Protein AF-A7IQ63-F1 (afdb_monomer)

InterPro domains:
  IPR017042 Uncharacterised conserved protein UCP036055 [PF27770] (1-136)

Solvent-accessible surface area (backbone atoms only — not comparable to full-atom values): 14142 Å² total; per-residue (Å²): 85,46,37,44,59,41,63,67,68,52,55,69,58,18,32,34,35,38,25,71,81,72,78,85,57,62,80,89,40,55,71,58,34,54,57,47,51,76,52,36,51,54,20,32,30,29,32,53,39,67,59,44,82,49,101,91,51,74,45,73,30,32,39,30,24,43,55,51,71,46,62,59,97,90,41,76,77,44,76,45,71,49,76,42,47,35,83,46,91,42,41,34,43,79,76,43,70,66,64,89,70,37,26,38,32,34,38,75,64,84,89,29,48,34,56,79,44,80,35,76,36,68,67,59,46,50,60,53,36,76,79,37,82,86,55,46,83,39,73,64,75,72,65,86,78,75,94,76,79,93,65,74,85,66,78,73,73,76,75,77,74,83,76,82,75,82,85,81,86,79,87,85,90,84,88,81,87,81,88,83,90,84,89,88,83,90,83,91,82,85,88,87,88,85,84,83,83,78,91,76,88,80,82,83,83,82,85,77,87,81,83,85,86,85,90,132

Structure (mmCIF, N/CA/C/O backbone):
data_AF-A7IQ63-F1
#
_entry.id   AF-A7IQ63-F1
#
loop_
_atom_site.group_PDB
_atom_site.id
_atom_site.type_symbol
_atom_site.label_atom_id
_atom_site.label_alt_id
_atom_site.label_comp_id
_atom_site.label_asym_id
_atom_site.label_entity_id
_atom_site.label_seq_id
_atom_site.pdbx_PDB_ins_code
_atom_site.Cartn_x
_atom_site.Cartn_y
_atom_site.Cartn_z
_atom_site.occupancy
_atom_site.B_iso_or_equiv
_atom_site.auth_seq_id
_atom_site.auth_comp_id
_atom_site.auth_asym_id
_atom_site.auth_atom_id
_atom_site.pdbx_PDB_model_num
ATOM 1 N N . MET A 1 1 ? -11.693 -9.182 2.628 1.00 89.50 1 MET A N 1
ATOM 2 C CA . MET A 1 1 ? -10.564 -10.141 2.630 1.00 89.50 1 MET A CA 1
ATOM 3 C C . MET A 1 1 ? -9.607 -9.738 3.747 1.00 89.50 1 MET A C 1
ATOM 5 O O . MET A 1 1 ? -9.737 -8.615 4.224 1.00 89.50 1 MET A O 1
ATOM 9 N N . SER A 1 2 ? -8.712 -10.619 4.198 1.00 93.12 2 SER A N 1
ATOM 10 C CA . SER A 1 2 ? -7.690 -10.278 5.204 1.00 93.12 2 SER A CA 1
ATOM 11 C C . SER A 1 2 ? -6.437 -9.687 4.545 1.00 93.12 2 SER A C 1
ATOM 13 O O . SER A 1 2 ? -6.297 -9.733 3.319 1.00 93.12 2 SER A O 1
ATOM 15 N N . ALA A 1 3 ? -5.519 -9.144 5.350 1.00 92.56 3 ALA A N 1
ATOM 16 C CA . ALA A 1 3 ? -4.221 -8.670 4.866 1.00 92.56 3 ALA A CA 1
ATOM 17 C C . ALA A 1 3 ? -3.364 -9.808 4.283 1.00 92.56 3 ALA A C 1
ATOM 19 O O . ALA A 1 3 ? -2.672 -9.592 3.294 1.00 92.56 3 ALA A O 1
ATOM 20 N N . ASN A 1 4 ? -3.459 -11.027 4.827 1.00 93.44 4 ASN A N 1
ATOM 21 C CA . ASN A 1 4 ? -2.748 -12.190 4.286 1.00 93.44 4 ASN A CA 1
ATOM 22 C C . ASN A 1 4 ? -3.137 -12.484 2.828 1.00 93.44 4 ASN A C 1
ATOM 24 O O . ASN A 1 4 ? -2.278 -12.648 1.974 1.00 93.44 4 ASN A O 1
ATOM 28 N N . THR A 1 5 ? -4.436 -12.438 2.506 1.00 92.94 5 THR A N 1
ATOM 29 C CA . THR A 1 5 ? -4.913 -12.622 1.122 1.00 92.94 5 THR A CA 1
ATOM 30 C C . THR A 1 5 ? -4.351 -11.565 0.168 1.00 92.94 5 THR A C 1
ATOM 32 O O . THR A 1 5 ? -4.125 -11.846 -1.005 1.00 92.94 5 THR A O 1
ATOM 35 N N . ILE A 1 6 ? -4.153 -10.334 0.650 1.00 93.94 6 ILE A N 1
ATOM 36 C CA . ILE A 1 6 ? -3.520 -9.277 -0.140 1.00 93.94 6 ILE A CA 1
ATOM 37 C C . ILE A 1 6 ? -2.045 -9.595 -0.373 1.00 93.94 6 ILE A C 1
ATOM 39 O O . ILE A 1 6 ? -1.600 -9.512 -1.512 1.00 93.94 6 ILE A O 1
ATOM 43 N N . TYR A 1 7 ? -1.321 -9.972 0.679 1.00 92.19 7 TYR A N 1
ATOM 44 C CA . TYR A 1 7 ? 0.096 -10.314 0.599 1.00 92.19 7 TYR A CA 1
ATOM 45 C C . TYR A 1 7 ? 0.365 -11.434 -0.424 1.00 92.19 7 TYR A C 1
ATOM 47 O O . TYR A 1 7 ? 1.272 -11.301 -1.242 1.00 92.19 7 TYR A O 1
ATOM 55 N N . ASP A 1 8 ? -0.473 -12.476 -0.439 1.00 91.31 8 ASP A N 1
ATOM 56 C CA . ASP A 1 8 ? -0.284 -13.655 -1.297 1.00 91.31 8 ASP A CA 1
ATOM 57 C C . ASP A 1 8 ? -0.724 -13.451 -2.761 1.00 91.31 8 ASP A C 1
ATOM 59 O O . ASP A 1 8 ? -0.222 -14.123 -3.663 1.00 91.31 8 ASP A O 1
ATOM 63 N N . HIS A 1 9 ? -1.716 -12.586 -3.019 1.00 90.81 9 HIS A N 1
ATOM 64 C CA . HIS A 1 9 ? -2.425 -12.576 -4.311 1.00 90.81 9 HIS A CA 1
ATOM 65 C C . HIS A 1 9 ? -2.584 -11.207 -4.976 1.00 90.81 9 HIS A C 1
ATOM 67 O O . HIS A 1 9 ? -3.018 -11.146 -6.132 1.00 90.81 9 HIS A O 1
ATOM 73 N N . ALA A 1 10 ? -2.328 -10.100 -4.276 1.00 92.06 10 ALA A N 1
ATOM 74 C CA . ALA A 1 10 ? -2.418 -8.780 -4.887 1.00 92.06 10 ALA A CA 1
ATOM 75 C C . ALA A 1 10 ? -1.072 -8.414 -5.533 1.00 92.06 10 ALA A C 1
ATOM 77 O O . ALA A 1 10 ? -0.058 -8.399 -4.835 1.00 92.06 10 ALA A O 1
ATOM 78 N N . PRO A 1 11 ? -1.039 -8.066 -6.833 1.00 91.69 11 PRO A N 1
ATOM 79 C CA . PRO A 1 11 ? 0.182 -7.543 -7.427 1.00 91.69 11 PRO A CA 1
ATOM 80 C C . PRO A 1 11 ? 0.534 -6.202 -6.776 1.00 91.69 11 PRO A C 1
ATOM 82 O O . PRO A 1 11 ? -0.365 -5.420 -6.423 1.00 91.69 11 PRO A O 1
ATOM 85 N N . LEU A 1 12 ? 1.833 -5.912 -6.655 1.00 91.75 12 LEU A N 1
ATOM 86 C CA . LEU A 1 12 ? 2.304 -4.566 -6.319 1.00 91.75 12 LEU A CA 1
ATOM 87 C C . LEU A 1 12 ? 1.639 -3.549 -7.262 1.00 91.75 12 LEU A C 1
ATOM 89 O O . LEU A 1 12 ? 1.227 -3.879 -8.363 1.00 91.75 12 LEU A O 1
ATOM 93 N N . GLY A 1 13 ? 1.439 -2.318 -6.823 1.00 92.88 13 GLY A N 1
ATOM 94 C CA . GLY A 1 13 ? 0.727 -1.283 -7.574 1.00 92.88 13 GLY A CA 1
ATOM 95 C C . GLY A 1 13 ? -0.801 -1.384 -7.528 1.00 92.88 13 GLY A C 1
ATOM 96 O O . GLY A 1 13 ? -1.470 -0.459 -7.989 1.00 92.88 13 GLY A O 1
ATOM 97 N N . SER A 1 14 ? -1.376 -2.443 -6.948 1.00 94.94 14 SER A N 1
ATOM 98 C CA . SER A 1 14 ? -2.829 -2.539 -6.743 1.00 94.94 14 SER A CA 1
ATOM 99 C C . SER A 1 14 ? -3.344 -1.444 -5.812 1.00 94.94 14 SER A C 1
ATOM 101 O O . SER A 1 14 ? -2.737 -1.166 -4.781 1.00 94.94 14 SER A O 1
ATOM 103 N N . LEU A 1 15 ? -4.500 -0.859 -6.123 1.00 96.00 15 LEU A N 1
ATOM 104 C CA . LEU A 1 15 ? -5.193 0.059 -5.222 1.00 96.00 15 LEU A CA 1
ATOM 105 C C . LEU A 1 15 ? -6.014 -0.741 -4.210 1.00 96.00 15 LEU A C 1
ATOM 107 O O . LEU A 1 15 ? -6.884 -1.528 -4.589 1.00 96.00 15 LEU A O 1
ATOM 111 N N . ILE A 1 16 ? -5.759 -0.536 -2.922 1.00 97.00 16 ILE A N 1
ATOM 112 C CA . ILE A 1 16 ? -6.335 -1.330 -1.837 1.00 97.00 16 ILE A CA 1
ATOM 113 C C . ILE A 1 16 ? -7.054 -0.421 -0.855 1.00 97.00 16 ILE A C 1
ATOM 115 O O . ILE A 1 16 ? -6.475 0.512 -0.306 1.00 97.00 16 ILE A O 1
ATOM 119 N N . ARG A 1 17 ? -8.319 -0.739 -0.584 1.00 97.12 17 ARG A N 1
ATOM 120 C CA . ARG A 1 17 ? -9.087 -0.157 0.515 1.00 97.12 17 ARG A CA 1
ATOM 121 C C . ARG A 1 17 ? -8.955 -1.020 1.754 1.00 97.12 17 ARG A C 1
ATOM 123 O O . ARG A 1 17 ? -9.154 -2.231 1.660 1.00 97.12 17 ARG A O 1
ATOM 130 N N . TYR A 1 18 ? -8.729 -0.394 2.900 1.00 96.69 18 TYR A N 1
ATOM 131 C CA . TYR A 1 18 ? -8.776 -1.035 4.210 1.00 96.69 18 TYR A CA 1
ATOM 132 C C . TYR A 1 18 ? -9.815 -0.345 5.100 1.00 96.69 18 TYR A C 1
ATOM 134 O O . TYR A 1 18 ? -10.054 0.859 4.977 1.00 96.69 18 TYR A O 1
ATOM 142 N N . SER A 1 19 ? -10.485 -1.113 5.954 1.00 95.88 19 SER A N 1
ATOM 143 C CA . SER A 1 19 ? -11.536 -0.610 6.841 1.00 95.88 19 SER A CA 1
ATOM 144 C C . SER A 1 19 ? -11.714 -1.518 8.052 1.00 95.88 19 SER A C 1
ATOM 146 O O . SER A 1 19 ? -11.564 -2.733 7.942 1.00 95.88 19 SER A O 1
ATOM 148 N N . ASP A 1 20 ? -12.086 -0.941 9.191 1.00 94.12 20 ASP A N 1
ATOM 149 C CA . ASP A 1 20 ? -12.529 -1.685 10.378 1.00 94.12 20 ASP A CA 1
ATOM 150 C C . ASP A 1 20 ? -14.046 -1.956 10.389 1.00 94.12 20 ASP A C 1
ATOM 152 O O . ASP A 1 20 ? -14.585 -2.455 11.373 1.00 94.12 20 ASP A O 1
ATOM 156 N N . GLY A 1 21 ? -14.750 -1.628 9.299 1.00 93.31 21 GLY A N 1
ATOM 157 C CA . GLY A 1 21 ? -16.191 -1.832 9.144 1.00 93.31 21 GLY A CA 1
ATOM 158 C C . GLY A 1 21 ? -17.062 -0.806 9.872 1.00 93.31 21 GLY A C 1
ATOM 159 O O . GLY A 1 21 ? -18.285 -0.840 9.732 1.00 93.31 21 GLY A O 1
ATOM 160 N N . THR A 1 22 ? -16.470 0.127 10.622 1.00 94.31 22 THR A N 1
ATOM 161 C CA . THR A 1 22 ? -17.235 1.144 11.347 1.00 94.31 22 THR A CA 1
ATOM 162 C C . THR A 1 22 ? -17.687 2.275 10.409 1.00 94.31 22 THR A C 1
ATOM 164 O O . THR A 1 22 ? -16.952 2.656 9.491 1.00 94.31 22 THR A O 1
ATOM 167 N N . PRO A 1 23 ? -18.894 2.846 10.590 1.00 94.75 23 PRO A N 1
ATOM 168 C CA . PRO A 1 23 ? -19.357 3.959 9.765 1.00 94.75 23 PRO A CA 1
ATOM 169 C C . PRO A 1 23 ? -18.581 5.245 10.074 1.00 94.75 23 PRO A C 1
ATOM 171 O O . PRO A 1 23 ? -18.219 5.503 11.225 1.00 94.75 23 PRO A O 1
ATOM 174 N N . LYS A 1 24 ? -18.378 6.091 9.052 1.00 95.81 24 LYS A N 1
ATOM 175 C CA . LYS A 1 24 ? -17.683 7.376 9.216 1.00 95.81 24 LYS A CA 1
ATOM 176 C C . LYS A 1 24 ? -18.424 8.257 10.241 1.00 95.81 24 LYS A C 1
ATOM 178 O O . LYS A 1 24 ? -19.611 8.534 10.048 1.00 95.81 24 LYS A O 1
ATOM 183 N N . PRO A 1 25 ? -17.754 8.733 11.309 1.00 95.88 25 PRO A N 1
ATOM 184 C CA . PRO A 1 25 ? -18.370 9.622 12.286 1.00 95.88 25 PRO A CA 1
ATOM 185 C C . PRO A 1 25 ? -18.809 10.956 11.659 1.00 95.88 25 PRO A C 1
ATOM 187 O O . PRO A 1 25 ? -18.180 11.420 10.705 1.00 95.88 25 PRO A O 1
ATOM 190 N N . PRO A 1 26 ? -19.830 11.634 12.219 1.00 96.44 26 PRO A N 1
ATOM 191 C CA . PRO A 1 26 ? -20.209 12.972 11.777 1.00 96.44 26 PRO A CA 1
ATOM 192 C C . PRO A 1 26 ? -19.040 13.964 11.843 1.00 96.44 26 PRO A C 1
ATOM 194 O O . PRO A 1 26 ? -18.299 13.989 12.829 1.00 96.44 26 PRO A O 1
ATOM 197 N N . SER A 1 27 ? -18.934 14.834 10.834 1.00 94.38 27 SER A N 1
ATOM 198 C CA . SER A 1 27 ? -17.811 15.768 10.631 1.00 94.38 27 SER A CA 1
ATOM 199 C C . SER A 1 27 ? -17.521 16.688 11.822 1.00 94.38 27 SER A C 1
ATOM 201 O O . SER A 1 27 ? -16.369 17.044 12.056 1.00 94.38 27 SER A O 1
ATOM 203 N N . ARG A 1 28 ? -18.537 17.014 12.634 1.00 96.00 28 ARG A N 1
ATOM 204 C CA . ARG A 1 28 ? -18.386 17.830 13.854 1.00 96.00 28 ARG A CA 1
ATOM 205 C C . ARG A 1 28 ? -17.476 17.207 14.921 1.00 96.00 28 ARG A C 1
ATOM 207 O O . ARG A 1 28 ? -16.984 17.915 15.792 1.00 96.00 28 ARG A O 1
ATOM 214 N N . PHE A 1 29 ? -17.247 15.893 14.885 1.00 95.25 29 PHE A N 1
ATOM 215 C CA . PHE A 1 29 ? -16.400 15.194 15.851 1.00 95.25 29 PHE A CA 1
ATOM 216 C C . PHE A 1 29 ? -14.997 14.951 15.289 1.00 95.25 29 PHE A C 1
ATOM 218 O O . PHE A 1 29 ? -14.594 13.804 15.106 1.00 95.25 29 PHE A O 1
ATOM 225 N N . SER A 1 30 ? -14.236 16.023 15.054 1.00 95.31 30 SER A N 1
ATOM 226 C CA . SER A 1 30 ? -12.904 15.987 14.421 1.00 95.31 30 SER A CA 1
ATOM 227 C C . SER A 1 30 ? -11.965 14.913 14.986 1.00 95.31 30 SER A C 1
ATOM 229 O O . SER A 1 30 ? -11.364 14.160 14.228 1.00 95.31 30 SER A O 1
ATOM 231 N N . LYS A 1 31 ? -11.902 14.752 16.316 1.00 96.38 31 LYS A N 1
ATOM 232 C CA . LYS A 1 31 ? -11.095 13.700 16.967 1.00 96.38 31 LYS A CA 1
ATOM 233 C C . LYS A 1 31 ? -11.549 12.282 16.600 1.00 96.38 31 LYS A C 1
ATOM 235 O O . LYS A 1 31 ? -10.710 11.419 16.356 1.00 96.38 31 LYS A O 1
ATOM 240 N N . LYS A 1 32 ? -12.864 12.038 16.556 1.00 96.00 32 LYS A N 1
ATOM 241 C CA . LYS A 1 32 ? -13.428 10.732 16.171 1.00 96.00 32 LYS A CA 1
ATOM 242 C C . LYS A 1 32 ? -13.214 10.467 14.686 1.00 96.00 32 LYS A C 1
ATOM 244 O O . LYS A 1 32 ? -12.843 9.357 14.328 1.00 96.00 32 LYS A O 1
ATOM 249 N N . VAL A 1 33 ? -13.403 11.484 13.846 1.00 96.38 33 VAL A N 1
ATOM 250 C CA . VAL A 1 33 ? -13.144 11.401 12.404 1.00 96.38 33 VAL A CA 1
ATOM 251 C C . VAL A 1 33 ? -11.675 11.066 12.147 1.00 96.38 33 VAL A C 1
ATOM 253 O O . VAL A 1 33 ? -11.400 10.086 11.470 1.00 96.38 33 VAL A O 1
ATOM 256 N N . ALA A 1 34 ? -10.736 11.774 12.776 1.00 93.94 34 ALA A N 1
ATOM 257 C CA . ALA A 1 34 ? -9.308 11.498 12.622 1.00 93.94 34 ALA A CA 1
ATOM 258 C C . ALA A 1 34 ? -8.916 10.093 13.117 1.00 93.94 34 ALA A C 1
ATOM 260 O O . ALA A 1 34 ? -8.068 9.434 12.520 1.00 93.94 34 ALA A O 1
ATOM 261 N N . ALA A 1 35 ? -9.522 9.605 14.205 1.00 94.31 35 ALA A N 1
ATOM 262 C CA . ALA A 1 35 ? -9.311 8.230 14.662 1.00 94.31 35 ALA A CA 1
ATOM 263 C C . ALA A 1 35 ? -9.849 7.200 13.655 1.00 94.31 35 ALA A C 1
ATOM 265 O O . ALA A 1 35 ? -9.182 6.203 13.390 1.00 94.31 35 ALA A O 1
ATOM 266 N N . TRP A 1 36 ? -11.014 7.472 13.064 1.00 95.50 36 TRP A N 1
ATOM 267 C CA . TRP A 1 36 ? -11.622 6.630 12.038 1.00 95.50 36 TRP A CA 1
ATOM 268 C C . TRP A 1 36 ? -10.774 6.583 10.760 1.00 95.50 36 TRP A C 1
ATOM 270 O O . TRP A 1 36 ? -10.492 5.494 10.268 1.00 95.50 36 TRP A O 1
ATOM 280 N N . GLU A 1 37 ? -10.283 7.727 10.271 1.00 93.56 37 GLU A N 1
ATOM 281 C CA . GLU A 1 37 ? -9.453 7.828 9.054 1.00 93.56 37 GLU A CA 1
ATOM 282 C C . GLU A 1 37 ? -8.113 7.083 9.190 1.00 93.56 37 GLU A C 1
ATOM 284 O O . GLU A 1 37 ? -7.580 6.558 8.217 1.00 93.56 37 GLU A O 1
ATOM 289 N N . ARG A 1 38 ? -7.589 6.915 10.412 1.00 92.19 38 ARG A N 1
ATOM 290 C CA . ARG A 1 38 ? -6.390 6.085 10.648 1.00 92.19 38 ARG A CA 1
ATOM 291 C C . ARG A 1 38 ? -6.619 4.588 10.423 1.00 92.19 38 ARG A C 1
ATOM 293 O O . ARG A 1 38 ? -5.652 3.867 10.186 1.00 92.19 38 ARG A O 1
ATOM 300 N N . ARG A 1 39 ? -7.856 4.107 10.549 1.00 94.06 39 ARG A N 1
ATOM 301 C CA . ARG A 1 39 ? -8.224 2.689 10.372 1.00 94.06 39 ARG A CA 1
ATOM 302 C C . ARG A 1 39 ? -9.046 2.437 9.109 1.00 94.06 39 ARG A C 1
ATOM 304 O O . ARG A 1 39 ? -9.304 1.286 8.772 1.00 94.06 39 ARG A O 1
ATOM 311 N N . ASN A 1 40 ? -9.425 3.500 8.405 1.00 95.94 40 ASN A N 1
ATOM 312 C CA . ASN A 1 40 ? -10.260 3.453 7.218 1.00 95.94 40 ASN A CA 1
ATOM 313 C C . ASN A 1 40 ? -9.666 4.358 6.148 1.00 95.94 40 ASN A C 1
ATOM 315 O O . ASN A 1 40 ? -9.681 5.579 6.279 1.00 95.94 40 ASN A O 1
ATOM 319 N N . GLY A 1 41 ? -9.176 3.753 5.074 1.00 95.19 41 GLY A N 1
ATOM 320 C CA . GLY A 1 41 ? -8.512 4.491 4.015 1.00 95.19 41 GLY A CA 1
ATOM 321 C C . GLY A 1 41 ? -8.292 3.654 2.771 1.00 95.19 41 GLY A C 1
ATOM 322 O O . GLY A 1 41 ? -8.836 2.559 2.602 1.00 95.19 41 GLY A O 1
ATOM 323 N N . THR A 1 42 ? -7.545 4.220 1.838 1.00 96.75 42 THR A N 1
ATOM 324 C CA . THR A 1 42 ? -7.187 3.582 0.577 1.00 96.75 42 THR A CA 1
ATOM 325 C C . THR A 1 42 ? -5.754 3.953 0.255 1.00 96.75 42 THR A C 1
ATOM 327 O O . THR A 1 42 ? -5.361 5.096 0.456 1.00 96.75 42 THR A O 1
ATOM 330 N N . GLY A 1 43 ? -4.987 2.991 -0.237 1.00 96.38 43 GLY A N 1
ATOM 331 C CA . GLY A 1 43 ? -3.620 3.227 -0.662 1.00 96.38 43 GLY A CA 1
ATOM 332 C C . GLY A 1 43 ? -3.179 2.227 -1.713 1.00 96.38 43 GLY A C 1
ATOM 333 O O . GLY A 1 43 ? -3.768 1.154 -1.872 1.00 96.38 43 GLY A O 1
ATOM 334 N N . ARG A 1 44 ? -2.153 2.599 -2.467 1.00 96.25 44 ARG A N 1
ATOM 335 C CA . ARG A 1 44 ? -1.545 1.746 -3.479 1.00 96.25 44 ARG A CA 1
ATOM 336 C C . ARG A 1 44 ? -0.542 0.813 -2.809 1.00 96.25 44 ARG A C 1
ATOM 338 O O . ARG A 1 44 ? 0.294 1.261 -2.033 1.00 96.25 44 ARG A O 1
ATOM 345 N N . LEU A 1 45 ? -0.639 -0.485 -3.074 1.00 95.81 45 LEU A N 1
ATOM 346 C CA . LEU A 1 45 ? 0.293 -1.474 -2.549 1.00 95.81 45 LEU A CA 1
ATOM 347 C C . LEU A 1 45 ? 1.670 -1.218 -3.144 1.00 95.81 45 LEU A C 1
ATOM 349 O O . LEU A 1 45 ? 1.839 -1.315 -4.353 1.00 95.81 45 LEU A O 1
ATOM 353 N N . VAL A 1 46 ? 2.646 -0.887 -2.315 1.00 94.94 46 VAL A N 1
ATOM 354 C CA . VAL A 1 46 ? 3.986 -0.527 -2.792 1.00 94.94 46 VAL A CA 1
ATOM 355 C C . VAL A 1 46 ? 5.057 -1.452 -2.259 1.00 94.94 46 VAL A C 1
ATOM 357 O O . VAL A 1 46 ? 6.114 -1.544 -2.862 1.00 94.94 46 VAL A O 1
ATOM 360 N N . LYS A 1 47 ? 4.805 -2.192 -1.181 1.00 93.25 47 LYS A N 1
ATOM 361 C CA . LYS A 1 47 ? 5.825 -3.064 -0.605 1.00 93.25 47 LYS A CA 1
ATOM 362 C C . LYS A 1 47 ? 5.208 -4.262 0.092 1.00 93.25 47 LYS A C 1
ATOM 364 O O . LYS A 1 47 ? 4.202 -4.119 0.786 1.00 93.25 47 LYS A O 1
ATOM 369 N N . ASN A 1 48 ? 5.872 -5.402 -0.059 1.00 91.75 48 ASN A N 1
ATOM 370 C CA . ASN A 1 48 ? 5.626 -6.621 0.700 1.00 91.75 48 ASN A CA 1
ATOM 371 C C . ASN A 1 48 ? 6.918 -6.978 1.447 1.00 91.75 48 ASN A C 1
ATOM 373 O O . ASN A 1 48 ? 7.961 -7.181 0.826 1.00 91.75 48 ASN A O 1
ATOM 377 N N . ASP A 1 49 ? 6.859 -7.038 2.774 1.00 90.12 49 ASP A N 1
ATOM 378 C CA . ASP A 1 49 ? 7.959 -7.505 3.618 1.00 90.12 49 ASP A CA 1
ATOM 379 C C . ASP A 1 49 ? 7.661 -8.947 4.069 1.00 90.12 49 ASP A C 1
ATOM 381 O O . ASP A 1 49 ? 6.581 -9.197 4.623 1.00 90.12 49 ASP A O 1
ATOM 385 N N . PRO A 1 50 ? 8.583 -9.903 3.855 1.00 89.56 50 PRO A N 1
ATOM 386 C CA . PRO A 1 50 ? 8.413 -11.268 4.335 1.00 89.56 50 PRO A CA 1
ATOM 387 C C . PRO A 1 50 ? 8.442 -11.343 5.868 1.00 89.56 50 PRO A C 1
ATOM 389 O O . PRO A 1 50 ? 8.948 -10.424 6.525 1.00 89.56 50 PRO A O 1
ATOM 392 N N . PRO A 1 51 ? 7.921 -12.437 6.458 1.00 89.81 51 PRO A N 1
ATOM 393 C CA . PRO A 1 51 ? 8.084 -12.690 7.881 1.00 89.81 51 PRO A CA 1
ATOM 394 C C . PRO A 1 51 ? 9.569 -12.697 8.238 1.00 89.81 51 PRO A C 1
ATOM 396 O O . PRO A 1 51 ? 10.388 -13.264 7.514 1.00 89.81 51 PRO A O 1
ATOM 399 N N . ARG A 1 52 ? 9.918 -12.070 9.360 1.00 86.62 52 ARG A N 1
ATOM 400 C CA . ARG A 1 52 ? 11.300 -12.020 9.840 1.00 86.62 52 ARG A CA 1
ATOM 401 C C . ARG A 1 52 ? 11.416 -12.847 11.096 1.00 86.62 52 ARG A C 1
ATOM 403 O O . ARG A 1 52 ? 10.816 -12.507 12.109 1.00 86.62 52 ARG A O 1
ATOM 410 N N . GLU A 1 53 ? 12.242 -13.875 11.041 1.00 85.50 53 GLU A N 1
ATOM 411 C CA . GLU A 1 53 ? 12.602 -14.667 12.207 1.00 85.50 53 GLU A CA 1
ATOM 412 C C . GLU A 1 53 ? 13.996 -14.250 12.684 1.00 85.50 53 GLU A C 1
ATOM 414 O O . GLU A 1 53 ? 14.961 -14.240 11.917 1.00 85.50 53 GLU A O 1
ATOM 419 N N . ARG A 1 54 ? 14.098 -13.831 13.946 1.00 81.69 54 ARG A N 1
ATOM 420 C CA . ARG A 1 54 ? 15.364 -13.601 14.647 1.00 81.69 54 ARG A CA 1
ATOM 421 C C . ARG A 1 54 ? 15.362 -14.390 15.946 1.00 81.69 54 ARG A C 1
ATOM 423 O O . ARG A 1 54 ? 14.309 -14.636 16.523 1.00 81.69 54 ARG A O 1
ATOM 430 N N . GLU A 1 55 ? 16.558 -14.691 16.437 1.00 84.19 55 GLU A N 1
ATOM 431 C CA . GLU A 1 55 ? 16.783 -15.466 17.664 1.00 84.19 55 GLU A CA 1
ATOM 432 C C . GLU A 1 55 ? 16.000 -14.934 18.880 1.00 84.19 55 GLU A C 1
ATOM 434 O O . GLU A 1 55 ? 15.535 -15.710 19.706 1.00 84.19 55 GLU A O 1
ATOM 439 N N . SER A 1 56 ? 15.791 -13.616 18.965 1.00 86.56 56 SER A N 1
ATOM 440 C CA . SER A 1 56 ? 15.074 -12.964 20.067 1.00 86.56 56 SER A CA 1
ATOM 441 C C . SER A 1 56 ? 13.630 -12.546 19.760 1.00 86.56 56 SER A C 1
ATOM 443 O O . SER A 1 56 ? 12.918 -12.147 20.682 1.00 86.56 56 SER A O 1
ATOM 445 N N . TRP A 1 57 ? 13.182 -12.583 18.498 1.00 85.19 57 TRP A N 1
ATOM 446 C CA . TRP A 1 57 ? 11.845 -12.118 18.102 1.00 85.19 57 TRP A CA 1
ATOM 447 C C . TRP A 1 57 ? 11.456 -12.573 16.688 1.00 85.19 57 TRP A C 1
ATOM 449 O O . TRP A 1 57 ? 12.269 -12.518 15.764 1.00 85.19 57 TRP A O 1
ATOM 459 N N . SER A 1 58 ? 10.177 -12.913 16.499 1.00 86.06 58 SER A N 1
ATOM 460 C CA . SER A 1 58 ? 9.575 -13.170 15.186 1.00 86.06 58 SER A CA 1
ATOM 461 C C . SER A 1 58 ? 8.563 -12.080 14.830 1.00 86.06 58 SER A C 1
ATOM 463 O O . SER A 1 58 ? 7.668 -11.767 15.614 1.00 86.06 58 SER A O 1
ATOM 465 N N . ALA A 1 59 ? 8.705 -11.494 13.641 1.00 88.94 59 ALA A N 1
ATOM 466 C CA . ALA A 1 59 ? 7.766 -10.535 13.078 1.00 88.94 59 ALA A CA 1
ATOM 467 C C . ALA A 1 59 ? 6.966 -11.187 11.935 1.00 88.94 59 ALA A C 1
ATOM 469 O O . ALA A 1 59 ? 7.571 -11.792 11.044 1.00 88.94 59 ALA A O 1
ATOM 470 N N . PRO A 1 60 ? 5.628 -11.037 11.910 1.00 91.81 60 PRO A N 1
ATOM 471 C CA . PRO A 1 60 ? 4.814 -11.514 10.797 1.00 91.81 60 PRO A CA 1
ATOM 472 C C . PRO A 1 60 ? 5.128 -10.737 9.510 1.00 91.81 60 PRO A C 1
ATOM 474 O O . PRO A 1 60 ? 5.701 -9.646 9.557 1.00 91.81 60 PRO A O 1
ATOM 477 N N . ALA A 1 61 ? 4.712 -11.278 8.362 1.00 92.50 61 ALA A N 1
ATOM 478 C CA . ALA A 1 61 ? 4.757 -10.549 7.096 1.00 92.50 61 ALA A CA 1
ATOM 479 C C . ALA A 1 61 ? 3.970 -9.235 7.187 1.00 92.50 61 ALA A C 1
ATOM 481 O O . ALA A 1 61 ? 2.968 -9.132 7.909 1.00 92.50 61 ALA A O 1
ATOM 482 N N . THR A 1 62 ? 4.391 -8.235 6.419 1.00 94.62 62 THR A N 1
ATOM 483 C CA . THR A 1 62 ? 3.694 -6.949 6.364 1.00 94.62 62 THR A CA 1
ATOM 484 C C . THR A 1 62 ? 3.529 -6.452 4.939 1.00 94.62 62 THR A C 1
ATOM 486 O O . THR A 1 62 ? 4.383 -6.673 4.087 1.00 94.62 62 THR A O 1
ATOM 489 N N . ILE A 1 63 ? 2.441 -5.727 4.702 1.00 94.81 63 ILE A N 1
ATOM 490 C CA . ILE A 1 63 ? 2.198 -4.981 3.468 1.00 94.81 63 ILE A CA 1
ATOM 491 C C . ILE A 1 63 ? 2.307 -3.489 3.767 1.00 94.81 63 ILE A C 1
ATOM 493 O O . ILE A 1 63 ? 1.858 -3.043 4.825 1.00 94.81 63 ILE A O 1
ATOM 497 N N . THR A 1 64 ? 2.854 -2.702 2.847 1.00 96.19 64 THR A N 1
ATOM 498 C CA . THR A 1 64 ? 2.861 -1.237 2.947 1.00 96.19 64 THR A CA 1
ATOM 499 C C . THR A 1 64 ? 2.058 -0.625 1.813 1.00 96.19 64 THR A C 1
ATOM 501 O O . THR A 1 64 ? 2.254 -0.942 0.636 1.00 96.19 64 THR A O 1
ATOM 504 N N . LEU A 1 65 ? 1.150 0.269 2.192 1.00 96.69 65 LEU A N 1
ATOM 505 C CA . LEU A 1 65 ? 0.288 1.028 1.305 1.00 96.69 65 LEU A CA 1
ATOM 506 C C . LEU A 1 65 ? 0.749 2.483 1.259 1.00 96.69 65 LEU A C 1
ATOM 508 O O . LEU A 1 65 ? 0.951 3.107 2.299 1.00 96.69 65 LEU A O 1
ATOM 512 N N . HIS A 1 66 ? 0.866 3.027 0.056 1.00 96.06 66 HIS A N 1
ATOM 513 C CA . HIS A 1 66 ? 1.031 4.451 -0.193 1.00 96.06 66 HIS A CA 1
ATOM 514 C C . HIS A 1 66 ? -0.344 5.117 -0.273 1.00 96.06 66 HIS A C 1
ATOM 516 O O . HIS A 1 66 ? -1.112 4.836 -1.190 1.00 96.06 66 HIS A O 1
ATOM 522 N N . GLU A 1 67 ? -0.688 5.954 0.701 1.00 94.44 67 GLU A N 1
ATOM 523 C CA . GLU A 1 67 ? -2.010 6.591 0.797 1.00 94.44 67 GLU A CA 1
ATOM 524 C C . GLU A 1 67 ? -2.081 7.891 -0.002 1.00 94.44 67 GLU A C 1
ATOM 526 O O . GLU A 1 67 ? -3.057 8.135 -0.712 1.00 94.44 67 GLU A O 1
ATOM 531 N N . SER A 1 68 ? -1.064 8.742 0.129 1.00 91.94 68 SER A N 1
ATOM 532 C CA . SER A 1 68 ? -1.047 10.059 -0.502 1.00 91.94 68 SER A CA 1
ATOM 533 C C . SER A 1 68 ? 0.337 10.701 -0.470 1.00 91.94 68 SER A C 1
ATOM 535 O O . SER A 1 68 ? 1.232 10.285 0.268 1.00 91.94 68 SER A O 1
ATOM 537 N N . ASN A 1 69 ? 0.493 11.751 -1.272 1.00 92.69 69 ASN A N 1
ATOM 538 C CA . ASN A 1 69 ? 1.607 12.684 -1.195 1.00 92.69 69 ASN A CA 1
ATOM 539 C C . ASN A 1 69 ? 1.078 14.047 -0.753 1.00 92.69 69 ASN A C 1
ATOM 541 O O . ASN A 1 69 ? 0.039 14.501 -1.230 1.00 92.69 69 ASN A O 1
ATOM 545 N N . PHE A 1 70 ? 1.814 14.709 0.128 1.00 89.50 70 PHE A N 1
ATOM 546 C CA . PHE A 1 70 ? 1.688 16.135 0.373 1.00 89.50 70 PHE A CA 1
ATOM 547 C C . PHE A 1 70 ? 2.743 16.838 -0.463 1.00 89.50 70 PHE A C 1
ATOM 549 O O . PHE A 1 70 ? 3.938 16.632 -0.249 1.00 89.50 70 PHE A O 1
ATOM 556 N N . GLU A 1 71 ? 2.303 17.653 -1.412 1.00 91.38 71 GLU A N 1
ATOM 557 C CA . GLU A 1 71 ? 3.180 18.360 -2.337 1.00 91.38 71 GLU A CA 1
ATOM 558 C C . GLU A 1 71 ? 2.863 19.853 -2.402 1.00 91.38 71 GLU A C 1
ATOM 560 O O . GLU A 1 71 ? 1.721 20.274 -2.217 1.00 91.38 71 GLU A O 1
ATOM 565 N N . THR A 1 72 ? 3.894 20.643 -2.690 1.00 92.12 72 THR A N 1
ATOM 566 C CA . THR A 1 72 ? 3.795 22.084 -2.934 1.00 92.12 72 THR A CA 1
ATOM 567 C C . THR A 1 72 ? 4.600 22.409 -4.184 1.00 92.12 72 THR A C 1
ATOM 569 O O . THR A 1 72 ? 5.771 22.047 -4.271 1.00 92.12 72 THR A O 1
ATOM 572 N N . ASN A 1 73 ? 3.993 23.096 -5.157 1.00 91.38 73 ASN A N 1
ATOM 573 C CA . ASN A 1 73 ? 4.631 23.472 -6.429 1.00 91.38 73 ASN A CA 1
ATOM 574 C C . ASN A 1 73 ? 5.280 22.285 -7.177 1.00 91.38 73 ASN A C 1
ATOM 576 O O . ASN A 1 73 ? 6.356 22.424 -7.755 1.00 91.38 73 ASN A O 1
ATOM 580 N N . GLY A 1 74 ? 4.647 21.106 -7.140 1.00 83.75 74 GLY A N 1
ATOM 581 C CA . GLY A 1 74 ? 5.157 19.887 -7.783 1.00 83.75 74 GLY A CA 1
ATOM 582 C C . GLY A 1 74 ? 6.319 19.207 -7.048 1.00 83.75 74 GLY A C 1
ATOM 583 O O . GLY A 1 74 ? 6.910 18.269 -7.578 1.00 83.75 74 GLY A O 1
ATOM 584 N N . ILE A 1 75 ? 6.657 19.663 -5.838 1.00 86.50 75 ILE A N 1
ATOM 585 C CA . ILE A 1 75 ? 7.652 19.035 -4.967 1.00 86.50 75 ILE A CA 1
ATOM 586 C C . ILE A 1 75 ? 6.917 18.257 -3.879 1.00 86.50 75 ILE A C 1
ATOM 588 O O . ILE A 1 75 ? 6.196 18.850 -3.074 1.00 86.50 75 ILE A O 1
ATOM 592 N N . ILE A 1 76 ? 7.130 16.941 -3.828 1.00 87.81 76 ILE A N 1
ATOM 593 C CA . ILE A 1 76 ? 6.611 16.084 -2.757 1.00 87.81 76 ILE A CA 1
ATOM 594 C C . ILE A 1 76 ? 7.381 16.397 -1.470 1.00 87.81 76 ILE A C 1
ATOM 596 O O . ILE A 1 76 ? 8.585 16.165 -1.384 1.00 87.81 76 ILE A O 1
ATOM 600 N N . LEU A 1 77 ? 6.678 16.929 -0.473 1.00 91.88 77 LEU A N 1
ATOM 601 C CA . LEU A 1 77 ? 7.213 17.249 0.849 1.00 91.88 77 LEU A CA 1
ATOM 602 C C . LEU A 1 77 ? 7.117 16.052 1.796 1.00 91.88 77 LEU A C 1
ATOM 604 O O . LEU A 1 77 ? 8.041 15.799 2.566 1.00 91.88 77 LEU A O 1
ATOM 608 N N . VAL A 1 78 ? 5.993 15.327 1.763 1.00 91.50 78 VAL A N 1
ATOM 609 C CA . VAL A 1 78 ? 5.745 14.173 2.638 1.00 91.50 78 VAL A CA 1
ATOM 610 C C . VAL A 1 78 ? 4.977 13.096 1.883 1.00 91.50 78 VAL A C 1
ATOM 612 O O . VAL A 1 78 ? 3.948 13.374 1.275 1.00 91.50 78 VAL A O 1
ATOM 615 N N . THR A 1 79 ? 5.432 11.853 1.996 1.00 91.69 79 THR A N 1
ATOM 616 C CA . THR A 1 79 ? 4.733 10.663 1.498 1.00 91.69 79 THR A CA 1
ATOM 617 C C . THR A 1 79 ? 4.059 9.957 2.669 1.00 91.69 79 THR A C 1
ATOM 619 O O . THR A 1 79 ? 4.716 9.613 3.654 1.00 91.69 79 THR A O 1
ATOM 622 N N . VAL A 1 80 ? 2.751 9.724 2.583 1.00 93.06 80 VAL A N 1
ATOM 623 C CA . VAL A 1 80 ? 2.002 8.990 3.607 1.00 93.06 80 VAL A CA 1
ATOM 624 C C . VAL A 1 80 ? 2.012 7.510 3.262 1.00 93.06 80 VAL A C 1
ATOM 626 O O . VAL A 1 80 ? 1.386 7.075 2.297 1.00 93.06 80 VAL A O 1
ATOM 629 N N . MET A 1 81 ? 2.728 6.741 4.074 1.00 94.69 81 MET A N 1
ATOM 630 C CA . MET A 1 81 ? 2.846 5.292 3.954 1.00 94.69 81 MET A CA 1
ATOM 631 C C . MET A 1 81 ? 2.263 4.641 5.200 1.00 94.69 81 MET A C 1
ATOM 633 O O . MET A 1 81 ? 2.511 5.101 6.319 1.00 94.69 81 MET A O 1
ATOM 637 N N . ARG A 1 82 ? 1.530 3.543 5.028 1.00 94.88 82 ARG A N 1
ATOM 638 C CA . ARG A 1 82 ? 0.991 2.766 6.141 1.00 94.88 82 ARG A CA 1
ATOM 639 C C . ARG A 1 82 ? 1.302 1.297 5.986 1.00 94.88 82 ARG A C 1
ATOM 641 O O . ARG A 1 82 ? 0.989 0.682 4.971 1.00 94.88 82 ARG A O 1
ATOM 648 N N . THR A 1 83 ? 1.895 0.739 7.033 1.00 95.56 83 THR A N 1
ATOM 649 C CA . THR A 1 83 ? 2.250 -0.675 7.098 1.00 95.56 83 THR A CA 1
ATOM 650 C C . THR A 1 83 ? 1.223 -1.439 7.920 1.00 95.56 83 THR A C 1
ATOM 652 O O . THR A 1 83 ? 0.895 -1.049 9.041 1.00 95.56 83 THR A O 1
ATOM 655 N N . HIS A 1 84 ? 0.738 -2.546 7.366 1.00 95.56 84 HIS A N 1
ATOM 656 C CA . HIS A 1 84 ? -0.193 -3.463 8.008 1.00 95.56 84 HIS A CA 1
ATOM 657 C C . HIS A 1 84 ? 0.430 -4.853 8.117 1.00 95.56 84 HIS A C 1
ATOM 659 O O . HIS A 1 84 ? 0.971 -5.377 7.146 1.00 95.56 84 HIS A O 1
ATOM 665 N N . SER A 1 85 ? 0.319 -5.467 9.295 1.00 95.12 85 SER A N 1
ATOM 666 C CA . SER A 1 85 ? 0.618 -6.892 9.467 1.00 95.12 85 SER A CA 1
ATOM 667 C C . SER A 1 85 ? -0.389 -7.753 8.707 1.00 95.12 85 SER A C 1
ATOM 669 O O . SER A 1 85 ? -1.578 -7.423 8.674 1.00 95.12 85 SER A O 1
ATOM 671 N N . VAL A 1 86 ? 0.052 -8.901 8.184 1.00 94.75 86 VAL A N 1
ATOM 672 C CA . VAL A 1 86 ? -0.852 -9.921 7.619 1.00 94.75 86 VAL A CA 1
ATOM 673 C C . VAL A 1 86 ? -1.874 -10.440 8.637 1.00 94.75 86 VAL A C 1
ATOM 675 O O . VAL A 1 86 ? -2.953 -10.885 8.252 1.00 94.75 86 VAL A O 1
ATOM 678 N N . THR A 1 87 ? -1.566 -10.313 9.932 1.00 94.25 87 THR A N 1
ATOM 679 C CA . THR A 1 87 ? -2.438 -10.676 11.061 1.00 94.25 87 THR A CA 1
ATOM 680 C C . THR A 1 87 ? -3.390 -9.557 11.503 1.00 94.25 87 THR A C 1
ATOM 682 O O . THR A 1 87 ? -4.029 -9.677 12.546 1.00 94.25 87 THR A O 1
ATOM 685 N N . SER A 1 88 ? -3.480 -8.450 10.757 1.00 94.06 88 SER A N 1
ATOM 686 C CA . SER A 1 88 ? -4.380 -7.339 11.088 1.00 94.06 88 SER A CA 1
ATOM 687 C C . SER A 1 88 ? -5.853 -7.769 11.103 1.00 94.06 88 SER A C 1
ATOM 689 O O . SER A 1 88 ? -6.302 -8.551 10.267 1.00 94.06 88 SER A O 1
ATOM 691 N N . ASP A 1 89 ? -6.612 -7.176 12.024 1.00 94.62 89 ASP A N 1
ATOM 692 C CA . ASP A 1 89 ? -8.066 -7.295 12.174 1.00 94.62 89 ASP A CA 1
ATOM 693 C C . ASP A 1 89 ? -8.871 -6.501 11.125 1.00 94.62 89 ASP A C 1
ATOM 695 O O . ASP A 1 89 ? -10.100 -6.560 11.104 1.00 94.62 89 ASP A O 1
ATOM 699 N N . LEU A 1 90 ? -8.200 -5.741 10.254 1.00 96.25 90 LEU A N 1
ATOM 700 C CA . LEU A 1 90 ? -8.843 -4.915 9.238 1.00 96.25 90 LEU A CA 1
ATOM 701 C C . LEU A 1 90 ? -9.315 -5.734 8.032 1.00 96.25 90 LEU A C 1
ATOM 703 O O . LEU A 1 90 ? -8.747 -6.760 7.651 1.00 96.25 90 LEU A O 1
ATOM 707 N N . ILE A 1 91 ? -10.344 -5.213 7.371 1.00 96.25 91 ILE A N 1
ATOM 708 C CA . ILE A 1 91 ? -10.896 -5.765 6.141 1.00 96.25 91 ILE A CA 1
ATOM 709 C C . ILE A 1 91 ? -10.265 -5.044 4.956 1.00 96.25 91 ILE A C 1
ATOM 711 O O . ILE A 1 91 ? -10.415 -3.834 4.799 1.00 96.25 91 ILE A O 1
ATOM 715 N N . PHE A 1 92 ? -9.640 -5.813 4.071 1.00 96.75 92 PHE A N 1
ATOM 716 C CA . PHE A 1 92 ? -9.008 -5.325 2.853 1.00 96.75 92 PHE A CA 1
ATOM 717 C C . PHE A 1 92 ? -9.830 -5.685 1.613 1.00 96.75 92 PHE A C 1
ATOM 719 O O . PHE A 1 92 ? -10.462 -6.752 1.532 1.00 96.75 92 PHE A O 1
ATOM 726 N N . LYS A 1 93 ? -9.815 -4.785 0.627 1.00 96.75 93 LYS A N 1
ATOM 727 C CA . LYS A 1 93 ? -10.435 -4.956 -0.689 1.00 96.75 93 LYS A CA 1
ATOM 728 C C . LYS A 1 93 ? -9.541 -4.355 -1.770 1.00 96.75 93 LYS A C 1
ATOM 730 O O . LYS A 1 93 ? -9.236 -3.169 -1.715 1.00 96.75 93 LYS A O 1
ATOM 735 N N . VAL A 1 94 ? -9.200 -5.150 -2.782 1.00 96.50 94 VAL A N 1
ATOM 736 C CA . VAL A 1 94 ? -8.584 -4.640 -4.014 1.00 96.50 94 VAL A CA 1
ATOM 737 C C . VAL A 1 94 ? -9.650 -3.871 -4.796 1.00 96.50 94 VAL A C 1
ATOM 739 O O . VAL A 1 94 ? -10.691 -4.432 -5.139 1.00 96.50 94 VAL A O 1
ATOM 742 N N . ILE A 1 95 ? -9.419 -2.577 -5.004 1.00 96.44 95 ILE A N 1
ATOM 743 C CA . ILE A 1 95 ? -10.263 -1.699 -5.821 1.00 96.44 95 ILE A CA 1
ATOM 744 C C . ILE A 1 95 ? -9.829 -1.782 -7.283 1.00 96.44 95 ILE A C 1
AT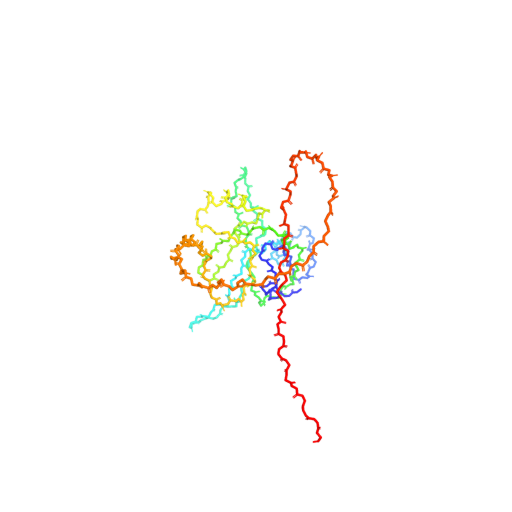OM 746 O O . ILE A 1 95 ? -10.669 -1.922 -8.163 1.00 96.44 95 ILE A O 1
ATOM 750 N N . GLU A 1 96 ? -8.523 -1.716 -7.523 1.00 94.25 96 GLU A N 1
ATOM 751 C CA . GLU A 1 96 ? -7.933 -1.650 -8.858 1.00 94.25 96 GLU A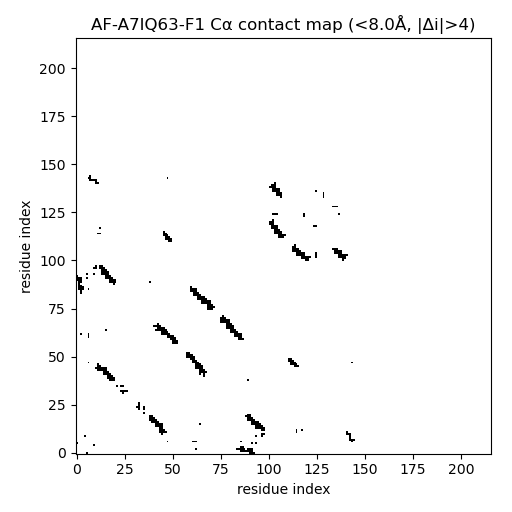 CA 1
ATOM 752 C C . GLU A 1 96 ? -6.674 -2.511 -8.885 1.00 94.25 96 GLU A C 1
ATOM 754 O O . GLU A 1 96 ? -5.911 -2.535 -7.916 1.00 94.25 96 GLU A O 1
ATOM 759 N N . ARG A 1 97 ? -6.457 -3.212 -9.996 1.00 93.31 97 ARG A N 1
ATOM 760 C CA . ARG A 1 97 ? -5.197 -3.898 -10.287 1.00 93.31 97 ARG A CA 1
ATOM 761 C C . ARG A 1 97 ? -4.472 -3.138 -11.396 1.00 93.31 97 ARG A C 1
ATOM 763 O O . ARG A 1 97 ? -5.158 -2.601 -12.267 1.00 93.31 97 ARG A O 1
ATOM 770 N N . PRO A 1 98 ? -3.130 -3.123 -11.402 1.00 91.69 98 PRO A N 1
ATOM 771 C CA . PRO A 1 98 ? -2.374 -2.593 -12.526 1.00 91.69 98 PRO A CA 1
ATOM 772 C C . PRO A 1 98 ? -2.838 -3.218 -13.842 1.00 91.69 98 PRO A C 1
ATOM 774 O O . PRO A 1 98 ? -3.138 -4.414 -13.900 1.00 91.69 98 PRO A O 1
ATOM 777 N N . ALA A 1 99 ? -2.897 -2.405 -14.894 1.00 88.31 99 ALA A N 1
ATOM 778 C CA . ALA A 1 99 ? -3.227 -2.898 -16.220 1.00 88.31 99 ALA A CA 1
ATOM 779 C C . ALA A 1 99 ? -2.157 -3.879 -16.722 1.00 88.31 99 ALA A C 1
ATOM 781 O O . ALA A 1 99 ? -0.971 -3.770 -16.402 1.00 88.31 99 ALA A O 1
ATOM 782 N N . ILE A 1 100 ? -2.587 -4.830 -17.547 1.00 84.75 100 ILE A N 1
ATOM 783 C CA . ILE A 1 100 ? -1.681 -5.781 -18.191 1.00 84.75 100 ILE A CA 1
ATOM 784 C C . ILE A 1 100 ? -0.737 -5.002 -19.115 1.00 84.75 100 ILE A C 1
ATOM 786 O O . ILE A 1 100 ? -1.189 -4.184 -19.913 1.00 84.75 100 ILE A O 1
ATOM 790 N N . GLY A 1 101 ? 0.566 -5.270 -19.012 1.00 83.44 101 GLY A N 1
ATOM 791 C CA . GLY A 1 101 ? 1.601 -4.590 -19.799 1.00 83.44 101 GLY A CA 1
ATOM 792 C C . GLY A 1 101 ? 2.222 -3.365 -19.123 1.00 83.44 101 GLY A C 1
ATOM 793 O O . GLY A 1 101 ? 3.194 -2.833 -19.655 1.00 83.44 101 GLY A O 1
ATOM 794 N N . MET A 1 102 ? 1.723 -2.961 -17.949 1.00 86.69 102 MET A N 1
ATOM 795 C CA . MET A 1 102 ? 2.398 -1.971 -17.109 1.00 86.69 102 MET A CA 1
ATOM 796 C C . MET A 1 102 ? 3.770 -2.487 -16.664 1.00 86.69 102 MET A C 1
ATOM 798 O O . MET A 1 102 ? 3.969 -3.675 -16.411 1.00 86.69 102 MET A O 1
ATOM 802 N N . VAL A 1 103 ? 4.720 -1.570 -16.553 1.00 87.00 103 VAL A N 1
ATOM 803 C CA . VAL A 1 103 ? 6.102 -1.823 -16.171 1.00 87.00 103 VAL A CA 1
ATOM 804 C C . VAL A 1 103 ? 6.332 -1.313 -14.753 1.00 87.00 103 VAL A C 1
ATOM 806 O O . VAL A 1 103 ? 5.946 -0.199 -14.392 1.00 87.00 103 VAL A O 1
ATOM 809 N N . TYR A 1 104 ? 6.987 -2.141 -13.950 1.00 89.06 104 TYR A N 1
ATOM 810 C CA . TYR A 1 104 ? 7.220 -1.911 -12.534 1.00 89.06 104 TYR A CA 1
ATOM 811 C C . TYR A 1 104 ? 8.666 -1.496 -12.335 1.00 89.06 104 TYR A C 1
ATOM 813 O O . TYR A 1 104 ? 9.592 -2.221 -12.700 1.00 89.06 104 TYR A O 1
ATOM 821 N N . VAL A 1 105 ? 8.872 -0.333 -11.738 1.00 88.69 105 VAL A N 1
ATOM 822 C CA . VAL A 1 105 ? 10.190 0.109 -11.304 1.00 88.69 105 VAL A CA 1
ATOM 823 C C . VAL A 1 105 ? 10.324 -0.221 -9.829 1.00 88.69 105 VAL A C 1
ATOM 825 O O . VAL A 1 105 ? 9.673 0.395 -8.984 1.00 88.69 105 VAL A O 1
ATOM 828 N N . LEU A 1 106 ? 11.138 -1.231 -9.539 1.00 88.62 106 LEU A N 1
ATOM 829 C CA . LEU A 1 106 ? 11.303 -1.793 -8.208 1.00 88.62 106 LEU A CA 1
ATOM 830 C C . LEU A 1 106 ? 12.686 -1.467 -7.639 1.00 88.62 106 LEU A C 1
ATOM 832 O O . LEU A 1 106 ? 13.679 -1.336 -8.362 1.00 88.62 106 LEU A O 1
ATOM 836 N N . GLN A 1 107 ? 12.754 -1.411 -6.316 1.00 86.12 107 GLN A N 1
ATOM 837 C CA . GLN A 1 107 ? 13.981 -1.388 -5.541 1.00 86.12 107 GLN A CA 1
ATOM 838 C C . GLN A 1 107 ? 14.010 -2.589 -4.601 1.00 86.12 107 GLN A C 1
ATOM 840 O O . GLN A 1 107 ? 13.039 -2.880 -3.907 1.00 86.12 107 GLN A O 1
ATOM 845 N N . HIS A 1 108 ? 15.148 -3.279 -4.581 1.00 82.69 108 HIS A N 1
ATOM 846 C CA . HIS A 1 108 ? 15.407 -4.353 -3.630 1.00 82.69 108 HIS A CA 1
ATOM 847 C C . HIS A 1 108 ? 16.252 -3.804 -2.485 1.00 82.69 108 HIS A C 1
ATOM 849 O O . HIS A 1 108 ? 17.364 -3.322 -2.713 1.00 82.69 108 HIS A O 1
ATOM 855 N N . LEU A 1 109 ? 15.736 -3.894 -1.260 1.00 78.12 109 LEU A N 1
ATOM 856 C CA . LEU A 1 109 ? 16.467 -3.550 -0.044 1.00 78.12 109 LEU A CA 1
ATOM 857 C C . LEU A 1 109 ? 16.544 -4.785 0.858 1.00 78.12 109 LEU A C 1
ATOM 859 O O . LEU A 1 109 ? 15.655 -5.042 1.676 1.00 78.12 109 LEU A O 1
ATOM 863 N N . GLY A 1 110 ? 17.610 -5.566 0.677 1.00 79.62 110 GLY A N 1
ATOM 864 C CA . GLY A 1 110 ? 17.730 -6.898 1.269 1.00 79.62 110 GLY A CA 1
ATOM 865 C C . GLY A 1 110 ? 16.706 -7.852 0.652 1.00 79.62 110 GLY A C 1
ATOM 866 O O . GLY A 1 110 ? 16.645 -7.982 -0.566 1.00 79.62 110 GLY A O 1
ATOM 867 N N . GLU A 1 111 ? 15.886 -8.481 1.492 1.00 76.81 111 GLU A N 1
ATOM 868 C CA . GLU A 1 111 ? 14.802 -9.383 1.066 1.00 76.81 111 GLU A CA 1
ATOM 869 C C . GLU A 1 111 ? 13.499 -8.648 0.713 1.00 76.81 111 GLU A C 1
ATOM 871 O O . GLU A 1 111 ? 12.517 -9.274 0.323 1.00 76.81 111 GLU A O 1
ATOM 876 N N . ASN A 1 112 ? 13.465 -7.321 0.861 1.00 79.25 112 ASN A N 1
ATOM 877 C CA . ASN A 1 112 ? 12.252 -6.543 0.640 1.00 79.25 112 ASN A CA 1
ATOM 878 C C . ASN A 1 112 ? 12.229 -5.982 -0.782 1.00 79.25 112 ASN A C 1
ATOM 880 O O . ASN A 1 112 ? 13.242 -5.469 -1.267 1.00 79.25 112 ASN A O 1
ATOM 884 N N . VAL A 1 113 ? 11.052 -6.020 -1.401 1.00 83.38 113 VAL A N 1
ATOM 885 C CA . VAL A 1 113 ? 10.799 -5.455 -2.729 1.00 83.38 113 VAL A CA 1
ATOM 886 C C . VAL A 1 113 ? 9.834 -4.288 -2.591 1.00 83.38 113 VAL A C 1
ATOM 888 O O . VAL A 1 113 ? 8.724 -4.452 -2.082 1.00 83.38 113 VAL A O 1
ATOM 891 N N . GLU A 1 114 ? 10.264 -3.114 -3.045 1.00 88.56 114 GLU A N 1
ATOM 892 C CA . GLU A 1 114 ? 9.481 -1.882 -3.024 1.00 88.56 114 GLU A CA 1
ATOM 893 C C . GLU A 1 114 ? 9.249 -1.364 -4.446 1.00 88.56 114 GLU A C 1
ATOM 895 O O . GLU A 1 114 ? 10.175 -1.241 -5.243 1.00 88.56 114 GLU A O 1
ATOM 900 N N . LEU A 1 115 ? 7.997 -1.056 -4.763 1.00 91.19 115 LEU A N 1
ATOM 901 C CA . LEU A 1 115 ? 7.564 -0.403 -5.985 1.00 91.19 115 LEU A CA 1
ATOM 902 C C . LEU A 1 115 ? 7.760 1.102 -5.849 1.00 91.19 115 LEU A C 1
ATOM 904 O O . LEU A 1 115 ? 7.017 1.772 -5.136 1.00 91.19 115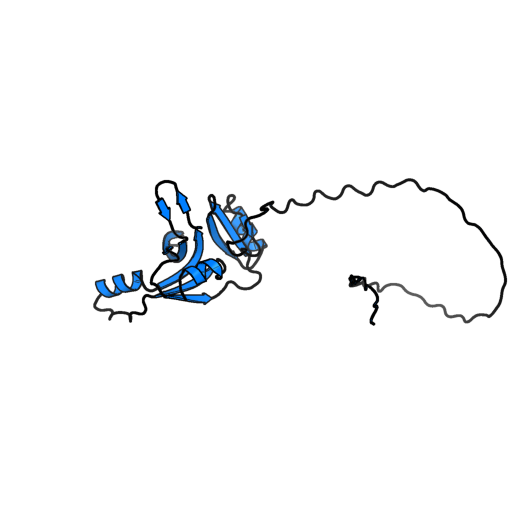 LEU A O 1
ATOM 908 N N . LEU A 1 116 ? 8.726 1.626 -6.597 1.00 89.06 116 LEU A N 1
ATOM 909 C CA . LEU A 1 116 ? 8.992 3.058 -6.671 1.00 89.06 116 LEU A CA 1
ATOM 910 C C . LEU A 1 116 ? 8.088 3.740 -7.695 1.00 89.06 116 LEU A C 1
ATOM 912 O O . LEU A 1 116 ? 7.619 4.856 -7.473 1.00 89.06 116 LEU A O 1
ATOM 916 N N . HIS A 1 117 ? 7.850 3.084 -8.833 1.00 86.31 117 HIS A N 1
ATOM 917 C CA . HIS A 1 117 ? 7.058 3.672 -9.905 1.00 86.31 117 HIS A CA 1
ATOM 918 C C . HIS A 1 117 ? 6.367 2.619 -10.774 1.00 86.31 117 HIS A C 1
ATOM 920 O O . HIS A 1 117 ? 6.938 1.572 -11.065 1.00 86.31 117 HIS A O 1
ATOM 926 N N . LEU A 1 118 ? 5.139 2.912 -11.203 1.00 89.12 118 LEU A N 1
ATOM 927 C CA . LEU A 1 118 ? 4.366 2.095 -12.138 1.00 89.12 118 LEU A CA 1
ATOM 928 C C . LEU A 1 118 ? 4.141 2.918 -13.405 1.00 89.12 118 LEU A C 1
ATOM 930 O O . LEU A 1 118 ? 3.612 4.025 -13.313 1.00 89.12 118 LEU A O 1
ATOM 934 N N . VAL A 1 119 ? 4.539 2.391 -14.560 1.00 89.81 119 VAL A N 1
ATOM 935 C CA . VAL A 1 119 ? 4.494 3.117 -15.837 1.00 89.81 119 VAL A CA 1
ATOM 936 C C . VAL A 1 119 ? 3.916 2.268 -16.958 1.00 89.81 119 VAL A C 1
ATOM 938 O O . VAL A 1 119 ? 3.961 1.046 -16.914 1.00 89.81 119 VAL A O 1
ATOM 941 N N . GLU A 1 120 ? 3.390 2.922 -17.988 1.00 87.44 120 GLU A N 1
ATOM 942 C CA . GLU A 1 120 ? 2.681 2.264 -19.095 1.00 87.44 120 GLU A CA 1
ATOM 943 C C . GLU A 1 120 ? 3.609 1.591 -20.110 1.00 87.44 120 GLU A C 1
ATOM 945 O O . GLU A 1 120 ? 3.189 0.679 -20.819 1.00 87.44 120 GLU A O 1
ATOM 950 N N . SER A 1 121 ? 4.867 2.032 -20.201 1.00 87.44 121 SER A N 1
ATOM 951 C CA . SER A 1 121 ? 5.806 1.523 -21.196 1.00 87.44 121 SER A CA 1
ATOM 952 C C . SER A 1 121 ? 7.225 1.393 -20.661 1.00 87.44 121 SER A C 1
ATOM 954 O O . SER A 1 121 ? 7.622 1.997 -19.660 1.00 87.44 121 SER A O 1
ATOM 956 N N . ARG A 1 122 ? 8.020 0.592 -21.369 1.00 84.12 122 ARG A N 1
ATOM 957 C CA . ARG A 1 122 ? 9.430 0.395 -21.044 1.00 84.12 122 ARG A CA 1
ATOM 958 C C . ARG A 1 122 ? 10.233 1.680 -21.239 1.00 84.12 122 ARG A C 1
ATOM 960 O O . ARG A 1 122 ? 11.101 1.975 -20.427 1.00 84.12 122 ARG A O 1
ATOM 967 N N . GLU A 1 123 ? 9.929 2.447 -22.277 1.00 87.19 123 GLU A N 1
ATOM 968 C CA . GLU A 1 123 ? 10.597 3.712 -22.585 1.00 87.19 123 GLU A CA 1
ATOM 969 C C . GLU A 1 123 ? 10.388 4.722 -21.447 1.00 87.19 123 GLU A C 1
ATOM 971 O O . GLU A 1 123 ? 11.337 5.369 -21.004 1.00 87.19 123 GLU A O 1
ATOM 976 N N . ALA A 1 124 ? 9.168 4.801 -20.902 1.00 86.69 124 ALA A N 1
ATOM 977 C CA . ALA A 1 124 ? 8.875 5.629 -19.733 1.00 86.69 124 ALA A CA 1
ATOM 978 C C . ALA A 1 124 ? 9.664 5.175 -18.492 1.00 86.69 124 ALA A C 1
ATOM 980 O O . ALA A 1 124 ? 10.178 6.005 -17.738 1.00 86.69 124 ALA A O 1
ATOM 981 N N . ALA A 1 125 ? 9.810 3.862 -18.300 1.00 85.81 125 ALA A N 1
ATOM 982 C CA . ALA A 1 125 ? 10.593 3.304 -17.203 1.00 85.81 125 ALA A CA 1
ATOM 983 C C . ALA A 1 125 ? 12.087 3.656 -17.324 1.00 85.81 125 ALA A C 1
ATOM 985 O O . ALA A 1 125 ? 12.721 4.026 -16.338 1.00 85.81 125 ALA A O 1
ATOM 986 N N . GLU A 1 126 ? 12.647 3.588 -18.533 1.00 85.88 126 GLU A N 1
ATOM 987 C CA . GLU A 1 126 ? 14.046 3.938 -18.809 1.00 85.88 126 GLU A CA 1
ATOM 988 C C . GLU A 1 126 ? 14.313 5.435 -18.587 1.00 85.88 126 GLU A C 1
ATOM 990 O O . GLU A 1 126 ? 15.320 5.797 -17.974 1.00 85.88 126 GLU A O 1
ATOM 995 N N . LEU A 1 127 ? 13.378 6.310 -18.976 1.00 88.12 127 LEU A N 1
ATOM 996 C CA . LEU A 1 127 ? 13.444 7.743 -18.662 1.00 88.12 127 LEU A CA 1
ATOM 997 C C . LEU A 1 127 ? 13.421 8.012 -17.153 1.00 88.12 127 LEU A C 1
ATOM 999 O O . LEU A 1 127 ? 14.099 8.922 -16.669 1.00 88.12 127 LEU A O 1
ATOM 1003 N N . TRP A 1 128 ? 12.651 7.226 -16.400 1.00 87.94 128 TRP A N 1
ATOM 1004 C CA . TRP A 1 128 ? 12.615 7.329 -14.946 1.00 87.94 128 TRP A CA 1
ATOM 1005 C C . TRP A 1 128 ? 13.926 6.837 -14.312 1.00 87.94 128 TRP A C 1
ATOM 1007 O O . TRP A 1 128 ? 14.462 7.507 -13.426 1.00 87.94 128 TRP A O 1
ATOM 1017 N N . LEU A 1 129 ? 14.492 5.724 -14.800 1.00 86.56 129 LEU A N 1
ATOM 1018 C CA . LEU A 1 129 ? 15.790 5.199 -14.352 1.00 86.56 129 LEU A CA 1
ATOM 1019 C C . LEU A 1 129 ? 16.947 6.158 -14.628 1.00 86.56 129 LEU A C 1
ATOM 1021 O O . LEU A 1 129 ? 17.852 6.260 -13.804 1.00 86.56 129 LEU A O 1
ATOM 1025 N N . ALA A 1 130 ? 16.919 6.889 -15.746 1.00 86.75 130 ALA A N 1
ATOM 1026 C CA . ALA A 1 130 ? 17.946 7.884 -16.059 1.00 86.75 130 ALA A CA 1
ATOM 1027 C C . ALA A 1 130 ? 18.075 8.955 -14.959 1.00 86.75 130 ALA A C 1
ATOM 1029 O O . ALA A 1 130 ? 19.153 9.508 -14.750 1.00 86.75 130 ALA A O 1
ATOM 1030 N N . LYS A 1 131 ? 16.986 9.218 -14.226 1.00 84.31 131 LYS A N 1
ATOM 1031 C CA . LYS A 1 131 ? 16.956 10.121 -13.068 1.00 84.31 131 LYS A CA 1
ATOM 1032 C C . LYS A 1 131 ? 17.226 9.404 -11.737 1.00 84.31 131 LYS A C 1
ATOM 1034 O O . LYS A 1 131 ? 17.510 10.070 -10.748 1.00 84.31 131 LYS A O 1
ATOM 1039 N N . ASN A 1 132 ? 17.142 8.072 -11.704 1.00 79.69 132 ASN A N 1
ATOM 1040 C CA . ASN A 1 132 ? 17.172 7.239 -10.499 1.00 79.69 132 ASN A CA 1
ATOM 1041 C C . ASN A 1 132 ? 18.019 5.964 -10.724 1.00 79.69 132 ASN A C 1
ATOM 1043 O O . ASN A 1 132 ? 17.472 4.865 -10.863 1.00 79.69 132 ASN A O 1
ATOM 1047 N N . PRO A 1 133 ? 19.361 6.072 -10.740 1.00 74.50 133 PRO A N 1
ATOM 1048 C CA . PRO A 1 133 ? 20.251 5.002 -11.209 1.00 74.50 133 PRO A CA 1
ATOM 1049 C C . PRO A 1 133 ? 20.295 3.748 -10.317 1.00 74.50 133 PRO A C 1
ATOM 1051 O O . PRO A 1 133 ? 20.849 2.728 -10.719 1.00 74.50 133 PRO A O 1
ATOM 1054 N N . HIS A 1 134 ? 19.728 3.796 -9.108 1.00 74.69 134 HIS A N 1
ATOM 1055 C CA . HIS A 1 134 ? 19.749 2.683 -8.149 1.00 74.69 134 HIS A CA 1
ATOM 1056 C C . HIS A 1 134 ? 18.529 1.750 -8.231 1.00 74.69 134 HIS A C 1
ATOM 1058 O O . HIS A 1 134 ? 18.455 0.777 -7.480 1.00 74.69 134 HIS A O 1
ATOM 1064 N N . ALA A 1 135 ? 17.574 2.034 -9.115 1.00 78.44 135 ALA A N 1
ATOM 1065 C CA . ALA A 1 135 ? 16.374 1.223 -9.291 1.00 78.44 135 ALA A CA 1
ATOM 1066 C C . ALA A 1 135 ? 16.510 0.217 -10.446 1.00 78.44 135 ALA A C 1
ATOM 1068 O O . ALA A 1 135 ? 17.423 0.301 -11.269 1.00 78.44 135 ALA A O 1
ATOM 1069 N N . ARG A 1 136 ? 15.596 -0.756 -10.511 1.00 79.50 136 ARG A N 1
ATOM 1070 C CA . ARG A 1 136 ? 15.551 -1.791 -11.558 1.00 79.50 136 ARG A CA 1
ATOM 1071 C C . ARG A 1 136 ? 14.147 -1.909 -12.155 1.00 79.50 136 ARG A C 1
ATOM 1073 O O . ARG A 1 136 ? 13.163 -1.619 -11.485 1.00 79.50 136 ARG A O 1
ATOM 1080 N N . ILE A 1 137 ? 14.055 -2.337 -13.415 1.00 79.69 137 ILE A N 1
ATOM 1081 C CA . ILE A 1 137 ? 12.790 -2.488 -14.154 1.00 79.69 137 ILE A CA 1
ATOM 1082 C C . ILE A 1 137 ? 12.372 -3.959 -14.218 1.00 79.69 137 ILE A C 1
ATOM 1084 O O . ILE A 1 137 ? 13.186 -4.813 -14.568 1.00 79.69 137 ILE A O 1
ATOM 1088 N N . TYR A 1 138 ? 11.088 -4.226 -13.981 1.00 73.31 138 TYR A N 1
ATOM 1089 C CA . TYR A 1 138 ? 10.453 -5.538 -14.086 1.00 73.31 138 TYR A CA 1
ATOM 1090 C C . TYR A 1 138 ? 9.170 -5.452 -14.923 1.00 73.31 138 TYR A C 1
ATOM 1092 O O . TYR A 1 138 ? 8.443 -4.458 -14.879 1.00 73.31 138 TYR A O 1
ATOM 1100 N N . ARG A 1 139 ? 8.906 -6.490 -15.727 1.00 59.56 139 ARG A N 1
ATOM 1101 C CA . ARG A 1 139 ? 7.737 -6.560 -16.629 1.00 59.56 139 ARG A CA 1
ATOM 1102 C C . ARG A 1 139 ? 6.494 -7.171 -15.980 1.00 59.56 139 ARG A C 1
ATOM 1104 O O . ARG A 1 139 ? 5.412 -7.027 -16.527 1.00 59.56 139 ARG A O 1
ATOM 1111 N N . ASP A 1 140 ? 6.675 -7.826 -14.839 1.00 56.38 140 ASP A N 1
ATOM 1112 C CA . ASP A 1 140 ? 5.630 -8.370 -13.977 1.00 56.38 140 ASP A CA 1
ATOM 1113 C C . ASP A 1 140 ? 6.284 -8.606 -12.601 1.00 56.38 140 ASP A C 1
ATOM 1115 O O . ASP A 1 140 ? 7.374 -9.191 -12.567 1.00 56.38 140 ASP A O 1
ATOM 1119 N N . PRO A 1 141 ? 5.741 -8.110 -11.476 1.00 55.88 141 PRO A N 1
ATOM 1120 C CA . PRO A 1 141 ? 6.199 -8.522 -10.168 1.00 55.88 141 PRO A CA 1
ATOM 1121 C C . PRO A 1 141 ? 5.638 -9.923 -9.968 1.00 55.88 141 PRO A C 1
ATOM 1123 O O . PRO A 1 141 ? 4.451 -10.090 -9.685 1.00 55.88 141 PRO A O 1
ATOM 1126 N N . ASP A 1 142 ? 6.491 -10.927 -10.142 1.00 48.19 142 ASP A N 1
ATOM 1127 C CA . ASP A 1 142 ? 6.207 -12.267 -9.639 1.00 48.19 142 ASP A CA 1
ATOM 1128 C C . ASP A 1 142 ? 5.658 -12.132 -8.200 1.00 48.19 142 ASP A C 1
ATOM 1130 O O . ASP A 1 142 ? 6.202 -11.336 -7.416 1.00 48.19 142 ASP A O 1
ATOM 1134 N N . PRO A 1 143 ? 4.562 -12.821 -7.830 1.00 42.56 143 PRO A N 1
ATOM 1135 C CA . PRO A 1 143 ? 4.078 -12.787 -6.457 1.00 42.56 143 PRO A CA 1
ATOM 1136 C C . PRO A 1 143 ? 5.220 -13.207 -5.516 1.00 42.56 143 PRO A C 1
ATOM 1138 O O . PRO A 1 143 ? 5.996 -14.105 -5.860 1.00 42.56 143 PRO A O 1
ATOM 1141 N N . PRO A 1 144 ? 5.368 -12.571 -4.338 1.00 38.31 144 PRO A N 1
ATOM 1142 C CA . PRO A 1 144 ? 6.462 -12.878 -3.426 1.00 38.31 144 PRO A CA 1
ATOM 1143 C C . PRO A 1 144 ? 6.273 -14.303 -2.899 1.00 38.31 144 PRO A C 1
ATOM 11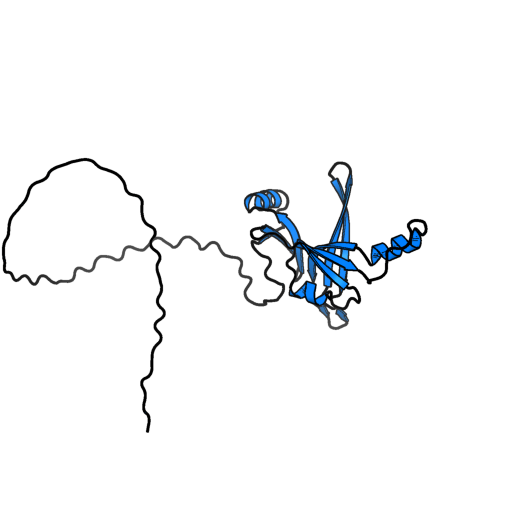45 O O . PRO A 1 144 ? 5.510 -14.540 -1.969 1.00 38.31 144 PRO A O 1
ATOM 1148 N N . GLY A 1 145 ? 6.923 -15.277 -3.536 1.00 38.97 145 GLY A N 1
ATOM 1149 C CA . GLY A 1 145 ? 6.663 -16.677 -3.215 1.00 38.97 145 GLY A CA 1
ATOM 1150 C C . GLY A 1 145 ? 7.543 -17.730 -3.875 1.00 38.97 145 GLY A C 1
ATOM 1151 O O . GLY A 1 145 ? 7.403 -18.901 -3.522 1.00 38.97 145 GLY A O 1
ATOM 1152 N N . HIS A 1 146 ? 8.473 -17.392 -4.771 1.00 36.97 146 HIS A N 1
ATOM 1153 C CA . HIS A 1 146 ? 9.380 -18.392 -5.343 1.00 36.97 146 HIS A CA 1
ATOM 1154 C C . HIS A 1 146 ? 10.848 -18.090 -5.034 1.00 36.97 146 HIS A C 1
ATOM 1156 O O . HIS A 1 146 ? 11.551 -17.390 -5.751 1.00 36.97 146 HIS A O 1
ATOM 1162 N N . ARG A 1 147 ? 11.332 -18.703 -3.942 1.00 44.72 147 ARG A N 1
ATOM 1163 C CA . ARG A 1 147 ? 12.746 -19.067 -3.803 1.00 44.72 147 ARG A CA 1
ATOM 1164 C C . ARG A 1 147 ? 13.098 -20.052 -4.920 1.00 44.72 147 ARG A C 1
ATOM 1166 O O . ARG A 1 147 ? 12.688 -21.205 -4.838 1.00 44.72 147 ARG A O 1
ATOM 1173 N N . ALA A 1 148 ? 13.867 -19.599 -5.906 1.00 37.03 148 ALA A N 1
ATOM 1174 C CA . ALA A 1 148 ? 15.069 -20.245 -6.450 1.00 37.03 148 ALA A CA 1
ATOM 1175 C C . ALA A 1 148 ? 15.449 -19.574 -7.783 1.00 37.03 148 ALA A C 1
ATOM 1177 O O . ALA A 1 148 ? 14.629 -19.498 -8.689 1.00 37.03 148 ALA A O 1
ATOM 1178 N N . ASP A 1 149 ? 16.715 -19.169 -7.911 1.00 37.66 149 ASP A N 1
ATOM 1179 C CA . ASP A 1 149 ? 17.356 -18.732 -9.163 1.00 37.66 149 ASP A CA 1
ATOM 1180 C C . ASP A 1 149 ? 17.031 -17.311 -9.686 1.00 37.66 149 ASP A C 1
ATOM 1182 O O . ASP A 1 149 ? 16.789 -17.102 -10.872 1.00 37.66 149 ASP A O 1
ATOM 1186 N N . ASP A 1 150 ? 17.213 -16.288 -8.841 1.00 39.78 150 ASP A N 1
ATOM 1187 C CA . ASP A 1 150 ? 17.437 -14.901 -9.295 1.00 39.78 150 ASP A CA 1
ATOM 1188 C C . ASP A 1 150 ? 18.830 -14.751 -9.940 1.00 39.78 150 ASP A C 1
ATOM 1190 O O . ASP A 1 150 ? 19.734 -14.064 -9.451 1.00 39.78 150 ASP A O 1
ATOM 1194 N N . ARG A 1 151 ? 19.030 -15.403 -11.087 1.00 44.41 151 ARG A N 1
ATOM 1195 C CA . ARG A 1 151 ? 19.993 -14.904 -12.064 1.00 44.41 151 ARG A CA 1
ATOM 1196 C C . ARG A 1 151 ? 19.263 -13.853 -12.894 1.00 44.41 151 ARG A C 1
ATOM 1198 O O . ARG A 1 151 ? 18.312 -14.209 -13.586 1.00 44.41 151 ARG A O 1
ATOM 1205 N N . PRO A 1 152 ? 19.700 -12.577 -12.889 1.00 39.97 152 PRO A N 1
ATOM 1206 C CA . PRO A 1 152 ? 19.194 -11.632 -13.872 1.00 39.97 152 PRO A CA 1
ATOM 1207 C C . PRO A 1 152 ? 19.427 -12.234 -15.257 1.00 39.97 152 PRO A C 1
ATOM 1209 O O . PRO A 1 152 ? 20.445 -12.906 -15.462 1.00 39.97 152 PRO A O 1
ATOM 1212 N N . PHE A 1 153 ? 18.514 -11.991 -16.202 1.00 37.81 153 PHE A N 1
ATOM 1213 C CA . PHE A 1 153 ? 18.778 -12.247 -17.614 1.00 37.81 153 PHE A CA 1
ATOM 1214 C C . PHE A 1 153 ? 20.146 -11.638 -17.954 1.00 37.81 153 PHE A C 1
ATOM 1216 O O . PHE A 1 153 ? 20.272 -10.426 -18.133 1.00 37.81 153 PHE A O 1
ATOM 1223 N N . ARG A 1 154 ? 21.200 -12.465 -18.027 1.00 36.50 154 ARG A N 1
ATOM 1224 C CA . ARG A 1 154 ? 22.389 -12.075 -18.772 1.00 36.50 154 ARG A CA 1
ATOM 1225 C C . ARG A 1 154 ? 21.886 -11.954 -20.197 1.00 36.50 154 ARG A C 1
ATOM 1227 O O . ARG A 1 154 ? 21.325 -12.914 -20.727 1.00 36.50 154 ARG A O 1
ATOM 1234 N N . LEU A 1 155 ? 22.091 -10.788 -20.807 1.00 39.41 155 LEU A N 1
ATOM 1235 C CA . LEU A 1 155 ? 22.210 -10.717 -22.257 1.00 39.41 155 LEU A CA 1
ATOM 1236 C C . LEU A 1 155 ? 23.069 -11.918 -22.655 1.00 39.41 155 LEU A C 1
ATOM 1238 O O . LEU A 1 155 ? 24.197 -12.043 -22.168 1.00 39.41 155 LEU A O 1
ATOM 1242 N N . CYS A 1 156 ? 22.507 -12.853 -23.423 1.00 29.67 156 CYS A N 1
ATOM 1243 C CA . CYS A 1 156 ? 23.328 -13.892 -24.023 1.00 29.67 156 CYS A CA 1
ATOM 1244 C C . CYS A 1 156 ? 24.456 -13.142 -24.740 1.00 29.67 156 CYS A C 1
ATOM 1246 O O . CYS A 1 156 ? 24.132 -12.294 -25.577 1.00 29.67 156 CYS A O 1
ATOM 1248 N N . PRO A 1 157 ? 25.742 -13.359 -24.403 1.00 41.03 157 PRO A N 1
ATOM 1249 C CA . PRO A 1 157 ? 26.786 -12.874 -25.286 1.00 41.03 157 PRO A CA 1
ATOM 1250 C C . PRO A 1 157 ? 26.469 -13.466 -26.658 1.00 41.03 157 PRO A C 1
ATOM 1252 O O . PRO A 1 157 ? 26.127 -14.651 -26.739 1.00 41.03 157 PRO A O 1
ATOM 1255 N N . GLU A 1 158 ? 26.461 -12.615 -27.687 1.00 40.50 158 GLU A N 1
ATOM 1256 C CA . GLU A 1 158 ? 26.216 -13.017 -29.071 1.00 40.50 158 GLU A CA 1
ATOM 1257 C C . GLU A 1 158 ? 26.884 -14.364 -29.329 1.00 40.50 158 GLU A C 1
ATOM 1259 O O . GLU A 1 158 ? 28.075 -14.543 -29.055 1.00 40.50 158 GLU A O 1
ATOM 1264 N N . ALA A 1 159 ? 26.088 -15.332 -29.790 1.00 44.19 159 ALA A N 1
ATOM 1265 C CA . ALA A 1 159 ? 26.601 -16.644 -30.131 1.00 44.19 159 ALA A CA 1
ATOM 1266 C C . ALA A 1 159 ? 27.808 -16.451 -31.065 1.00 44.19 159 ALA A C 1
ATOM 1268 O O . ALA A 1 159 ? 27.666 -15.774 -32.089 1.00 44.19 159 ALA A O 1
ATOM 1269 N N . PRO A 1 160 ? 28.996 -16.995 -30.740 1.00 46.94 160 PRO A N 1
ATOM 1270 C CA . PRO A 1 160 ? 30.133 -16.868 -31.632 1.00 46.94 160 PRO A CA 1
ATOM 1271 C C . PRO A 1 160 ? 29.751 -17.468 -32.985 1.00 46.94 160 PRO A C 1
ATOM 1273 O O . PRO A 1 160 ? 29.173 -18.557 -33.050 1.00 46.94 160 PRO A O 1
ATOM 1276 N N . ALA A 1 161 ? 30.044 -16.720 -34.051 1.00 49.34 161 ALA A N 1
ATOM 1277 C CA . ALA A 1 161 ? 29.703 -17.071 -35.423 1.00 49.34 161 ALA A CA 1
ATOM 1278 C C . ALA A 1 161 ? 30.024 -18.549 -35.723 1.00 49.34 161 ALA A C 1
ATOM 1280 O O . ALA A 1 161 ? 31.060 -19.055 -35.271 1.00 49.34 161 ALA A O 1
ATOM 1281 N N . PRO A 1 162 ? 29.173 -19.258 -36.489 1.00 43.56 162 PRO A N 1
ATOM 1282 C CA . PRO A 1 162 ? 29.375 -20.674 -36.752 1.00 43.56 162 PRO A CA 1
ATOM 1283 C C . PRO A 1 162 ? 30.740 -20.892 -37.409 1.00 43.56 162 PRO A C 1
ATOM 1285 O O . PRO A 1 162 ? 31.010 -20.402 -38.510 1.00 43.56 162 PRO A O 1
ATOM 1288 N N . ARG A 1 163 ? 31.613 -21.647 -36.727 1.00 46.38 163 ARG A N 1
ATOM 1289 C CA . ARG A 1 163 ? 32.862 -22.143 -37.310 1.00 46.38 163 ARG A CA 1
ATOM 1290 C C . ARG A 1 163 ? 32.501 -22.952 -38.554 1.00 46.38 163 ARG A C 1
ATOM 1292 O O . ARG A 1 163 ? 31.823 -23.972 -38.450 1.00 46.38 163 ARG A O 1
ATOM 1299 N N . ARG A 1 164 ? 32.952 -22.499 -39.729 1.00 44.31 164 ARG A N 1
ATOM 1300 C CA . ARG A 1 164 ? 32.877 -23.280 -40.970 1.00 44.31 164 ARG A CA 1
ATOM 1301 C C . ARG A 1 164 ? 33.626 -24.592 -40.747 1.00 44.31 164 ARG A C 1
ATOM 1303 O O . ARG A 1 164 ? 34.851 -24.592 -40.660 1.00 44.31 164 ARG A O 1
ATOM 1310 N N . LEU A 1 165 ? 32.894 -25.696 -40.647 1.00 44.62 165 LEU A N 1
ATOM 1311 C CA . LEU A 1 165 ? 33.491 -27.018 -40.763 1.00 44.62 165 LEU A CA 1
ATOM 1312 C C . LEU A 1 165 ? 33.910 -27.226 -42.229 1.00 44.62 165 LEU A C 1
ATOM 1314 O O . LEU A 1 165 ? 33.137 -26.889 -43.132 1.00 44.62 165 LEU A O 1
ATOM 1318 N N . PRO A 1 166 ? 35.124 -27.736 -42.492 1.00 38.59 166 PRO A N 1
ATOM 1319 C CA . PRO A 1 166 ? 35.563 -28.028 -43.845 1.00 38.59 166 PRO A CA 1
ATOM 1320 C C . PRO A 1 166 ? 34.736 -29.174 -44.436 1.00 38.59 166 PRO A C 1
ATOM 1322 O O . PRO A 1 166 ? 34.455 -30.177 -43.779 1.00 38.59 166 PRO A O 1
ATOM 1325 N N . TRP A 1 167 ? 34.349 -28.991 -45.696 1.00 34.34 167 TRP A N 1
ATOM 1326 C CA . TRP A 1 167 ? 33.607 -29.947 -46.509 1.00 34.34 167 TRP A CA 1
ATOM 1327 C C . TRP A 1 167 ? 34.315 -31.307 -46.543 1.00 34.34 167 TRP A C 1
ATOM 1329 O O . TRP A 1 167 ? 35.445 -31.413 -47.017 1.00 34.34 167 TRP A O 1
ATOM 1339 N N . ARG A 1 168 ? 33.633 -32.365 -46.090 1.00 36.22 168 ARG A N 1
ATOM 1340 C CA . ARG A 1 168 ? 34.015 -33.745 -46.407 1.00 36.22 168 ARG A CA 1
ATOM 1341 C C . ARG A 1 168 ? 33.323 -34.148 -47.705 1.00 36.22 168 ARG A C 1
ATOM 1343 O O . ARG A 1 168 ? 32.121 -34.392 -47.727 1.00 36.22 168 ARG A O 1
ATOM 1350 N N . ASN A 1 169 ? 34.108 -34.215 -48.776 1.00 40.06 169 ASN A N 1
ATOM 1351 C CA . ASN A 1 169 ? 33.739 -34.889 -50.015 1.00 40.06 169 ASN A CA 1
ATOM 1352 C C . ASN A 1 169 ? 33.566 -36.388 -49.738 1.00 40.06 169 ASN A C 1
ATOM 1354 O O . ASN A 1 169 ? 34.430 -37.005 -49.115 1.00 40.06 169 ASN A O 1
ATOM 1358 N N . GLY A 1 170 ? 32.458 -36.967 -50.198 1.00 34.62 170 GLY A N 1
ATOM 1359 C CA . GLY A 1 170 ? 32.149 -38.367 -49.932 1.00 34.62 170 GLY A CA 1
ATOM 1360 C C . GLY A 1 170 ? 30.940 -38.890 -50.699 1.00 34.62 170 GLY A C 1
ATOM 1361 O O . GLY A 1 170 ? 29.913 -39.145 -50.096 1.00 34.62 170 GLY A O 1
ATOM 1362 N N . ILE A 1 171 ? 31.110 -39.033 -52.017 1.00 36.12 171 ILE A N 1
ATOM 1363 C CA . ILE A 1 171 ? 30.642 -40.157 -52.850 1.00 36.12 171 ILE A CA 1
ATOM 1364 C C . ILE A 1 171 ? 29.142 -40.514 -52.793 1.00 36.12 171 ILE A C 1
ATOM 1366 O O . ILE A 1 171 ? 28.675 -41.159 -51.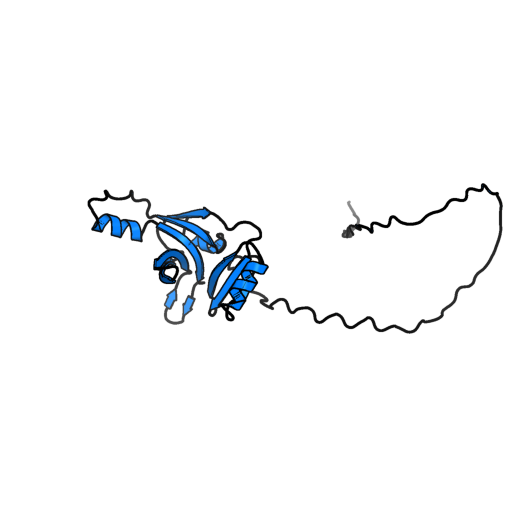861 1.00 36.12 171 ILE A O 1
ATOM 1370 N N . SER A 1 172 ? 28.442 -40.273 -53.908 1.00 35.50 172 SER A N 1
ATOM 1371 C CA . SER A 1 172 ? 27.687 -41.323 -54.622 1.00 35.50 172 SER A CA 1
ATOM 1372 C C . SER A 1 172 ? 27.224 -40.819 -55.989 1.00 35.50 172 SER A C 1
ATOM 1374 O O . SER A 1 172 ? 26.236 -40.100 -56.104 1.00 35.50 172 SER A O 1
ATOM 1376 N N . ALA A 1 173 ? 27.951 -41.215 -57.034 1.00 33.41 173 ALA A N 1
ATOM 1377 C CA . ALA A 1 173 ? 27.481 -41.177 -58.412 1.00 33.41 173 ALA A CA 1
ATOM 1378 C C . ALA A 1 173 ? 27.165 -42.619 -58.829 1.00 33.41 173 ALA A C 1
ATOM 1380 O O . ALA A 1 173 ? 28.062 -43.398 -59.133 1.00 33.41 173 ALA A O 1
ATOM 1381 N N . GLY A 1 174 ? 25.881 -42.968 -58.795 1.00 34.78 174 GLY A N 1
ATOM 1382 C CA . GLY A 1 174 ? 25.319 -44.156 -59.428 1.00 34.78 174 GLY A CA 1
ATOM 1383 C C . GLY A 1 174 ? 24.275 -43.698 -60.438 1.00 34.78 174 GLY A C 1
ATOM 1384 O O . GLY A 1 174 ? 23.127 -43.463 -60.080 1.00 34.78 174 GLY A O 1
ATOM 1385 N N . GLN A 1 175 ? 24.703 -43.497 -61.684 1.00 36.38 175 GLN A N 1
ATOM 1386 C CA . GLN A 1 175 ? 23.838 -43.226 -62.830 1.00 36.38 175 GLN A CA 1
ATOM 1387 C C . GLN A 1 175 ? 23.381 -44.547 -63.460 1.00 36.38 175 GLN A C 1
ATOM 1389 O O . GLN A 1 175 ? 24.213 -45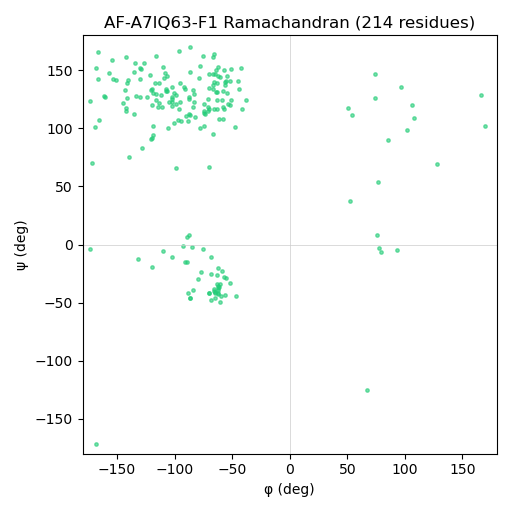.361 -63.853 1.00 36.38 175 GLN A O 1
ATOM 1394 N N . SER A 1 176 ? 22.070 -44.718 -63.629 1.00 35.66 176 SER A N 1
ATOM 1395 C CA . SER A 1 176 ? 21.421 -45.445 -64.738 1.00 35.66 176 SER A CA 1
ATOM 1396 C C . SER A 1 176 ? 19.929 -45.071 -64.701 1.00 35.66 176 SER A C 1
ATOM 1398 O O . SER A 1 176 ? 19.303 -45.285 -63.673 1.00 35.66 176 SER A O 1
ATOM 1400 N N . ARG A 1 177 ? 19.358 -44.263 -65.608 1.00 35.38 177 ARG A N 1
ATOM 1401 C CA . ARG A 1 177 ? 19.143 -44.332 -67.077 1.00 35.38 177 ARG A CA 1
ATOM 1402 C C . ARG A 1 177 ? 17.731 -44.862 -67.403 1.00 35.38 177 ARG A C 1
ATOM 1404 O O . ARG A 1 177 ? 17.346 -45.894 -66.876 1.00 35.38 177 ARG A O 1
ATOM 1411 N N . LEU A 1 178 ? 17.096 -44.168 -68.364 1.00 33.88 178 LEU A N 1
ATOM 1412 C CA . LEU A 1 178 ? 15.865 -44.433 -69.148 1.00 33.88 178 LEU A CA 1
ATOM 1413 C C . LEU A 1 178 ? 14.631 -43.643 -68.660 1.00 33.88 178 LEU A C 1
ATOM 1415 O O . LEU A 1 178 ? 14.151 -43.88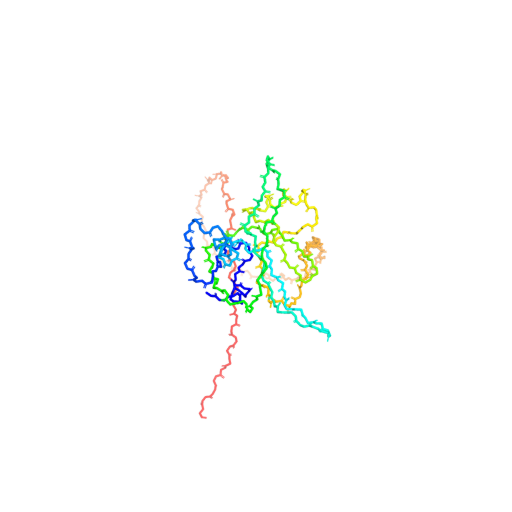1 -67.561 1.00 33.88 178 LEU A O 1
ATOM 1419 N N . GLN A 1 179 ? 14.288 -42.516 -69.312 1.00 38.56 179 GLN A N 1
ATOM 1420 C CA . GLN A 1 179 ? 13.497 -42.383 -70.571 1.00 38.56 179 GLN A CA 1
ATOM 1421 C C . GLN A 1 179 ? 12.002 -42.671 -70.283 1.00 38.56 179 GLN A C 1
ATOM 1423 O O . GLN A 1 179 ? 11.705 -43.668 -69.648 1.00 38.56 179 GLN A O 1
ATOM 1428 N N . ASP A 1 180 ? 11.009 -41.832 -70.606 1.00 35.03 180 ASP A N 1
ATOM 1429 C CA . ASP A 1 180 ? 10.801 -41.089 -71.851 1.00 35.03 180 ASP A CA 1
ATOM 1430 C C . ASP A 1 180 ? 9.701 -39.993 -71.757 1.00 35.03 180 ASP A C 1
ATOM 1432 O O . ASP A 1 180 ? 8.740 -40.118 -71.006 1.00 35.03 180 ASP A O 1
ATOM 1436 N N . LEU A 1 181 ? 9.880 -38.954 -72.593 1.00 34.38 181 LEU A N 1
ATOM 1437 C CA . LEU A 1 181 ? 8.921 -38.239 -73.472 1.00 34.38 181 LEU A CA 1
ATOM 1438 C C . LEU A 1 181 ? 7.557 -37.696 -72.975 1.00 34.38 181 LEU A C 1
ATOM 1440 O O . LEU A 1 181 ? 6.617 -38.447 -72.771 1.00 34.38 181 LEU A O 1
ATOM 1444 N N . GLN A 1 182 ? 7.395 -36.359 -73.037 1.00 36.75 182 GLN A N 1
ATOM 1445 C CA . GLN A 1 182 ? 6.494 -35.594 -73.952 1.00 36.75 182 GLN A CA 1
ATOM 1446 C C . GLN A 1 182 ? 6.441 -34.112 -73.506 1.00 36.75 182 GLN A C 1
ATOM 1448 O O . GLN A 1 182 ? 5.988 -33.808 -72.413 1.00 36.75 182 GLN A O 1
ATOM 1453 N N . ARG A 1 183 ? 7.163 -33.201 -74.180 1.00 39.31 183 ARG A N 1
ATOM 1454 C CA . ARG A 1 183 ? 6.759 -32.271 -75.272 1.00 39.31 183 ARG A CA 1
ATOM 1455 C C . ARG A 1 183 ? 5.891 -31.053 -74.857 1.00 39.31 183 ARG A C 1
ATOM 1457 O O . ARG A 1 183 ? 5.137 -31.143 -73.901 1.00 39.31 183 ARG A O 1
ATOM 1464 N N . PRO A 1 184 ? 6.054 -29.895 -75.541 1.00 42.53 184 PRO A N 1
ATOM 1465 C CA . PRO A 1 184 ? 6.137 -28.587 -74.885 1.00 42.53 184 PRO A CA 1
ATOM 1466 C C . PRO A 1 184 ? 4.995 -27.620 -75.245 1.00 42.53 184 PRO A C 1
ATOM 1468 O O . PRO A 1 184 ? 4.356 -27.752 -76.286 1.00 42.53 184 PRO A O 1
ATOM 1471 N N . GLY A 1 185 ? 4.811 -26.586 -74.421 1.00 35.91 185 GLY A N 1
ATOM 1472 C CA . GLY A 1 185 ? 3.949 -25.438 -74.707 1.00 35.91 185 GLY A CA 1
ATOM 1473 C C . GLY A 1 185 ? 4.574 -24.147 -74.178 1.00 35.91 185 GLY A C 1
ATOM 1474 O O . GLY A 1 185 ? 4.821 -24.016 -72.984 1.00 35.91 185 GLY A O 1
ATOM 1475 N N . HIS A 1 186 ? 4.869 -23.229 -75.096 1.00 35.16 186 HIS A N 1
ATOM 1476 C CA . HIS A 1 186 ? 5.427 -21.899 -74.862 1.00 35.16 186 HIS A CA 1
ATOM 1477 C C . HIS A 1 186 ? 4.465 -20.978 -74.096 1.00 35.16 186 HIS A C 1
ATOM 1479 O O . HIS A 1 186 ? 3.296 -20.895 -74.456 1.00 35.16 186 HIS A O 1
ATOM 1485 N N . ALA A 1 187 ? 4.990 -20.177 -73.163 1.00 36.00 187 ALA A N 1
ATOM 1486 C CA . ALA A 1 187 ? 4.530 -18.805 -72.931 1.00 36.00 187 ALA A CA 1
ATOM 1487 C C . ALA A 1 187 ? 5.609 -18.008 -72.181 1.00 36.00 187 ALA A C 1
ATOM 1489 O O . ALA A 1 187 ? 6.118 -18.432 -71.145 1.00 36.00 187 ALA A O 1
ATOM 1490 N N . GLN A 1 188 ? 5.966 -16.858 -72.743 1.00 35.25 188 GLN A N 1
ATOM 1491 C CA . GLN A 1 188 ? 7.005 -15.943 -72.288 1.00 35.25 188 GLN A CA 1
ATOM 1492 C C . GLN A 1 188 ? 6.332 -14.636 -71.845 1.00 35.25 188 GLN A C 1
ATOM 1494 O O . GLN A 1 188 ? 5.680 -13.989 -72.655 1.00 35.25 188 GLN A O 1
ATOM 1499 N N . ALA A 1 189 ? 6.481 -14.273 -70.571 1.00 35.38 189 ALA A N 1
ATOM 1500 C CA . ALA A 1 189 ? 6.329 -12.935 -69.975 1.00 35.38 189 ALA A CA 1
ATOM 1501 C C . ALA A 1 189 ? 6.791 -13.101 -68.510 1.00 35.38 189 ALA A C 1
ATOM 1503 O O . ALA A 1 189 ? 6.352 -14.030 -67.846 1.00 35.38 189 ALA A O 1
ATOM 1504 N N . GLY A 1 190 ? 7.762 -12.390 -67.942 1.00 33.03 190 GLY A N 1
ATOM 1505 C CA . GLY A 1 190 ? 8.060 -10.970 -68.050 1.00 33.03 190 GLY A CA 1
ATOM 1506 C C . GLY A 1 190 ? 7.671 -10.314 -66.719 1.00 33.03 190 GLY A C 1
ATOM 1507 O O . GLY A 1 190 ? 6.487 -10.186 -66.441 1.00 33.03 190 GLY A O 1
ATOM 1508 N N . GLY A 1 191 ? 8.655 -9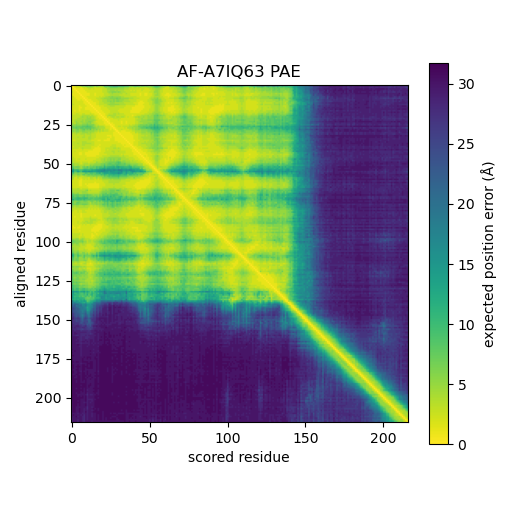.892 -65.916 1.00 31.02 191 GLY A N 1
ATOM 1509 C CA . GLY A 1 191 ? 8.455 -8.872 -64.874 1.00 31.02 191 GLY A CA 1
ATOM 1510 C C . GLY A 1 191 ? 8.425 -9.350 -63.419 1.00 31.02 191 GLY A C 1
ATOM 1511 O O . GLY A 1 191 ? 7.591 -10.144 -63.012 1.00 31.02 191 GLY A O 1
ATOM 1512 N N . MET A 1 192 ? 9.365 -8.819 -62.640 1.00 30.72 192 MET A N 1
ATOM 1513 C CA . MET A 1 192 ? 9.679 -9.108 -61.241 1.00 30.72 192 MET A CA 1
ATOM 1514 C C . MET A 1 192 ? 8.695 -8.529 -60.205 1.00 30.72 192 MET A C 1
ATOM 1516 O O . MET A 1 192 ? 8.048 -7.513 -60.425 1.00 30.72 192 MET A O 1
ATOM 1520 N N . HIS A 1 193 ? 8.802 -9.125 -59.009 1.00 29.52 193 HIS A N 1
ATOM 1521 C CA . HIS A 1 193 ? 8.632 -8.551 -57.664 1.00 29.52 193 HIS A CA 1
ATOM 1522 C C . HIS A 1 193 ? 7.234 -8.446 -57.033 1.00 29.52 193 HIS A C 1
ATOM 1524 O O . HIS A 1 193 ? 6.626 -7.387 -56.968 1.00 29.52 193 HIS A O 1
ATOM 1530 N N . LEU A 1 194 ? 6.870 -9.518 -56.318 1.00 33.62 194 LEU A N 1
ATOM 1531 C CA . LEU A 1 194 ? 6.321 -9.433 -54.961 1.00 33.62 194 LEU A CA 1
ATOM 1532 C C . LEU A 1 194 ? 6.869 -10.600 -54.127 1.00 33.62 194 LEU A C 1
ATOM 1534 O O . LEU A 1 194 ? 6.598 -11.762 -54.415 1.00 33.62 194 LEU A O 1
ATOM 1538 N N . ALA A 1 195 ? 7.664 -10.296 -53.101 1.00 33.38 195 ALA A N 1
ATOM 1539 C CA . ALA A 1 195 ? 8.137 -11.277 -52.127 1.00 33.38 195 ALA A CA 1
ATOM 1540 C C . ALA A 1 195 ? 7.836 -10.785 -50.706 1.00 33.38 195 ALA A C 1
ATOM 1542 O O . ALA A 1 195 ? 8.698 -10.245 -50.016 1.00 33.38 195 ALA A O 1
ATOM 1543 N N . CYS A 1 196 ? 6.605 -11.019 -50.254 1.00 31.88 196 CYS A N 1
ATOM 1544 C CA . CYS A 1 196 ? 6.279 -11.082 -48.834 1.00 31.88 196 CYS A CA 1
ATOM 1545 C C . CYS A 1 196 ? 6.726 -12.458 -48.303 1.00 31.88 196 CYS A C 1
ATOM 1547 O O . CYS A 1 196 ? 6.055 -13.467 -48.512 1.00 31.88 196 CYS A O 1
ATOM 1549 N N . ARG A 1 197 ? 7.883 -12.520 -47.628 1.00 36.53 197 ARG A N 1
ATOM 1550 C CA . ARG A 1 197 ? 8.197 -13.601 -46.669 1.00 36.53 197 ARG A CA 1
ATOM 1551 C C . ARG A 1 197 ? 7.214 -13.434 -45.497 1.00 36.53 197 ARG A C 1
ATOM 1553 O O . ARG A 1 197 ? 7.020 -12.316 -45.052 1.00 36.53 197 ARG A O 1
ATOM 1560 N N . GLY A 1 198 ? 6.531 -14.426 -44.939 1.00 34.31 198 GLY A N 1
ATOM 1561 C CA . GLY A 1 198 ? 6.839 -15.841 -44.794 1.00 34.31 198 GLY A CA 1
ATOM 1562 C C . GLY A 1 198 ? 6.662 -16.197 -43.313 1.00 34.31 198 GLY A C 1
ATOM 1563 O O . GLY A 1 198 ? 7.649 -16.425 -42.623 1.00 34.31 198 GLY A O 1
ATOM 1564 N N . HIS A 1 199 ? 5.419 -16.199 -42.813 1.00 37.50 199 HIS A N 1
ATOM 1565 C CA . HIS A 1 199 ? 5.083 -16.769 -41.505 1.00 37.50 199 HIS A CA 1
ATOM 1566 C C . HIS A 1 199 ? 5.201 -18.293 -41.594 1.00 37.50 199 HIS A C 1
ATOM 1568 O O . HIS A 1 199 ? 4.457 -18.934 -42.335 1.00 37.50 199 HIS A O 1
ATOM 1574 N N . ARG A 1 200 ? 6.124 -18.885 -40.833 1.00 33.69 200 ARG A N 1
ATOM 1575 C CA . ARG A 1 200 ? 6.169 -20.333 -40.617 1.00 33.69 200 ARG A CA 1
ATOM 1576 C C . ARG A 1 200 ? 6.000 -20.609 -39.126 1.00 33.69 200 ARG A C 1
ATOM 1578 O O . ARG A 1 200 ? 6.917 -20.430 -38.333 1.00 33.69 200 ARG A O 1
ATOM 1585 N N . LEU A 1 201 ? 4.780 -21.009 -38.776 1.00 36.34 201 LEU A N 1
ATOM 1586 C CA . LEU A 1 201 ? 4.430 -21.683 -37.532 1.00 36.34 201 LEU A CA 1
ATOM 1587 C C . LEU A 1 201 ? 5.158 -23.033 -37.501 1.00 36.34 201 LEU A C 1
ATOM 1589 O O . LEU A 1 201 ? 4.879 -23.895 -38.335 1.00 36.34 201 LEU A O 1
ATOM 1593 N N . CYS A 1 202 ? 6.064 -23.234 -36.547 1.00 31.45 202 CYS A N 1
ATOM 1594 C CA . CYS A 1 202 ? 6.555 -24.568 -36.212 1.00 31.45 202 CYS A CA 1
ATOM 1595 C C . CYS A 1 202 ? 5.723 -25.118 -35.051 1.00 31.45 202 CYS A C 1
ATOM 1597 O O . CYS A 1 202 ? 5.863 -24.688 -33.910 1.00 31.45 202 CYS A O 1
ATOM 1599 N N . ARG A 1 203 ? 4.841 -26.071 -35.379 1.00 31.44 203 ARG A N 1
ATOM 1600 C CA . ARG A 1 203 ? 4.269 -27.034 -34.435 1.00 31.44 203 ARG A CA 1
ATOM 1601 C C . ARG A 1 203 ? 5.370 -28.013 -34.033 1.00 31.44 203 ARG A C 1
ATOM 1603 O O . ARG A 1 203 ? 5.938 -28.663 -34.907 1.00 31.44 203 ARG A O 1
ATOM 1610 N N . THR A 1 204 ? 5.615 -28.170 -32.740 1.00 37.69 204 THR A N 1
ATOM 1611 C CA . THR A 1 204 ? 6.382 -29.301 -32.208 1.00 37.69 204 THR A CA 1
ATOM 1612 C C . THR A 1 204 ? 5.391 -30.314 -31.652 1.00 37.69 204 THR A C 1
ATOM 1614 O O . THR A 1 204 ? 4.770 -30.105 -30.614 1.00 37.69 204 THR A O 1
ATOM 1617 N N . THR A 1 205 ? 5.196 -31.395 -32.400 1.00 37.00 205 THR A N 1
ATOM 1618 C CA . THR A 1 205 ? 4.412 -32.566 -32.012 1.00 37.00 205 THR A CA 1
ATOM 1619 C C . THR A 1 205 ? 5.224 -33.370 -30.996 1.00 37.00 205 THR A C 1
ATOM 1621 O O . THR A 1 205 ? 6.293 -33.880 -31.325 1.00 37.00 205 THR A O 1
ATOM 1624 N N . GLY A 1 206 ? 4.741 -33.459 -29.756 1.00 33.78 206 GLY A N 1
ATOM 1625 C CA . GLY A 1 206 ? 5.285 -34.355 -28.738 1.00 33.78 206 GLY A CA 1
ATOM 1626 C C . GLY A 1 206 ? 4.878 -35.798 -29.030 1.00 33.78 206 GLY A C 1
ATOM 1627 O O . GLY A 1 206 ? 3.692 -36.109 -29.125 1.00 33.78 206 GLY A O 1
ATOM 1628 N N . ILE A 1 207 ? 5.874 -36.661 -29.202 1.00 38.81 207 ILE A N 1
ATOM 1629 C CA . ILE A 1 207 ? 5.732 -38.105 -29.388 1.00 38.81 207 ILE A CA 1
ATOM 1630 C C . ILE A 1 207 ? 5.383 -38.728 -28.030 1.00 38.81 207 ILE A C 1
ATOM 1632 O O . ILE A 1 207 ? 6.203 -38.725 -27.115 1.00 38.81 207 ILE A O 1
ATOM 1636 N N . ILE A 1 208 ? 4.169 -39.268 -27.903 1.00 40.94 208 ILE A N 1
ATOM 1637 C CA . ILE A 1 208 ? 3.771 -40.154 -26.802 1.00 40.94 208 ILE A CA 1
ATOM 1638 C C . ILE A 1 208 ? 4.134 -41.582 -27.221 1.00 40.94 208 ILE A C 1
ATOM 1640 O O . ILE A 1 208 ? 3.560 -42.125 -28.163 1.00 40.94 208 ILE A O 1
ATOM 1644 N N . GLY A 1 209 ? 5.109 -42.180 -26.535 1.00 37.53 209 GLY A N 1
ATOM 1645 C CA . GLY A 1 209 ? 5.446 -43.595 -26.672 1.00 37.53 209 GLY A CA 1
ATOM 1646 C C . GLY A 1 209 ? 4.386 -44.468 -26.003 1.00 37.53 209 GLY A C 1
ATOM 1647 O O . GLY A 1 209 ? 4.243 -44.447 -24.782 1.00 37.53 209 GLY A O 1
ATOM 1648 N N . GLY A 1 210 ? 3.641 -45.224 -26.808 1.00 35.78 210 GLY A N 1
ATOM 1649 C CA . GLY A 1 210 ? 2.726 -46.265 -26.350 1.00 35.78 210 GLY A CA 1
ATOM 1650 C C . GLY A 1 210 ? 3.451 -47.590 -26.103 1.00 35.78 210 GLY A C 1
ATOM 1651 O O . GLY A 1 210 ? 4.210 -48.056 -26.950 1.00 35.78 210 GLY A O 1
ATOM 1652 N N . TYR A 1 211 ? 3.176 -48.213 -24.957 1.00 41.22 211 TYR A N 1
ATOM 1653 C CA . TYR A 1 211 ? 3.453 -49.627 -24.693 1.00 41.22 211 TYR A CA 1
ATOM 1654 C C . TYR A 1 211 ? 2.227 -50.472 -25.094 1.00 41.22 211 TYR A C 1
ATOM 1656 O O . TYR A 1 211 ? 1.109 -50.107 -24.721 1.00 41.22 211 TYR A O 1
ATOM 1664 N N . PRO A 1 212 ? 2.386 -51.593 -25.825 1.00 55.38 212 PRO A N 1
ATOM 1665 C CA . PRO A 1 212 ? 1.265 -52.440 -26.214 1.00 55.38 212 PRO A CA 1
ATOM 1666 C C . PRO A 1 212 ? 0.893 -53.500 -25.159 1.00 55.38 212 PRO A C 1
ATOM 1668 O O . PRO A 1 212 ? 1.723 -54.043 -24.436 1.00 55.38 212 PRO A O 1
ATOM 1671 N N . HIS A 1 213 ? -0.409 -53.787 -25.147 1.00 41.69 213 HIS A N 1
ATOM 1672 C CA . HIS A 1 213 ? -1.188 -54.754 -24.372 1.00 41.69 213 HIS A CA 1
ATOM 1673 C C . HIS A 1 213 ? -0.614 -56.170 -24.167 1.00 41.69 213 HIS A C 1
ATOM 1675 O O . HIS A 1 213 ? -0.117 -56.794 -25.102 1.00 41.69 21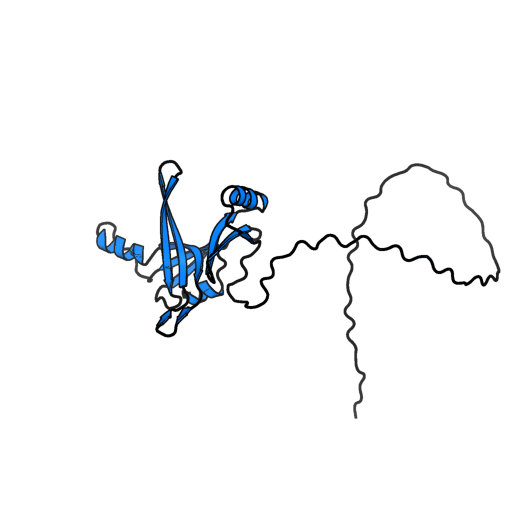3 HIS A O 1
ATOM 1681 N N . ARG A 1 214 ? -1.007 -56.789 -23.039 1.00 43.53 214 ARG A N 1
ATOM 1682 C CA . ARG A 1 214 ? -1.594 -58.146 -23.042 1.00 43.53 214 ARG A CA 1
ATOM 1683 C C . ARG A 1 214 ? -2.671 -58.303 -21.960 1.00 43.53 214 ARG A C 1
ATOM 1685 O O . ARG A 1 214 ? -2.402 -58.114 -20.781 1.00 43.53 214 ARG A O 1
ATOM 1692 N N . ARG A 1 215 ? -3.889 -58.659 -22.387 1.00 51.69 215 ARG A N 1
ATOM 1693 C CA . ARG A 1 215 ? -4.939 -59.276 -21.561 1.00 51.69 215 ARG A CA 1
ATOM 1694 C C . ARG A 1 215 ? -4.908 -60.787 -21.802 1.00 51.69 215 ARG A C 1
ATOM 1696 O O . ARG A 1 215 ? -5.017 -61.199 -22.956 1.00 51.69 215 ARG A O 1
ATOM 1703 N N . ARG A 1 216 ? -4.846 -61.574 -20.736 1.00 53.97 216 ARG A N 1
ATOM 1704 C CA . ARG A 1 216 ? -5.850 -62.576 -20.352 1.00 53.97 216 ARG A CA 1
ATOM 1705 C C . ARG A 1 216 ? -5.581 -62.989 -18.917 1.00 53.97 216 ARG A C 1
ATOM 1707 O O . ARG A 1 216 ? -4.385 -63.123 -18.588 1.00 53.97 216 ARG A O 1
#

pLDDT: mean 71.99, std 25.43, range [29.52, 97.12]

Organism: Xanthobacter autotrophicus (strain ATCC BAA-1158 / Py2) (NCBI:txid78245)

Mean predicted aligned error: 17.18 Å

Radius of gyration: 32.02 Å; Cα contacts (8 Å, |Δi|>4): 288; chains: 1; bounding box: 56×86×95 Å

Sequence (216 aa):
MSANTIYDHAPLGSLIRYSDGTPKPPSRFSKKVAAWERRNGTGRLVKNDPPRERESWSAPATITLHESNFETNGIILVTVMRTHSVTSDLIFKVIERPAIGMVYVLQHLGENVELLHLVESREAAELWLAKNPHARIYRDPDPPGHRADDRPFRLCPEAPAPRRLPWRNGISAGQSRLQDLQRPGHAQAGGMHLACRGHRLCRTTGIIGGYPHRRR

Secondary structure (DSSP, 8-state):
--HHHHHHHPPTT-EEEEE-SPPPPPTT-HHHHHHHHTTSEEEEEEEEEPPEEETTEEE--EEEEEEEEEEETTEEEEEEEEEEETT-SSEEEEEE-PPTT-EEEEEEETTEEEEEEEESSHHHHHHHHHH-TT-EEESS---TT--S----------------PPP------------------------------------------PPP----

Foldseek 3Di:
DFLLCCLQDAFQQFKKWKALPDDQDPPVCVVSNVVRPVRTAIFGFWKKACWDDDPVDTRAIKTKGFGDFDDDPPRGPDTDIDIDGSPDSMDMDGPGGDDQQWKFWWADDDLMIGTPDIGNHPVVVVVVCVVVVRIDIDRGPDRSDDPDDPPPPDPPPPDPPDDDDDDDDDDDDDDDDDDDDDDDDDDDDDDDDDDDDDDDDDDDDDDDDDDDDDDD